Protein AF-A0AAE0NWW4-F1 (afdb_monomer_lite)

Radius of gyration: 26.53 Å; chains: 1; bounding box: 79×50×73 Å

Secondary structure (DSSP, 8-state):
---SS-TTBEEEEPPGGGS-HHHHHHHHHH-TT--GGGSSEEEEEEEE-SSEEEEEEEE-TT-SGGGTT--GGGSS-HHHHHTGGGEEEBTTSPPS-SSSPPB-EEES--S-SSS-EEEEEEEEEEEGGGEEE----TTS--SS-----EE-HHHHHHHHHHHHHH-TTHHHHHHHHHHHHS-----PPPPPP-PPPPPPPP----------PPPP-------------

Sequence (229 aa):
MSPKFVAADVAFFKAWEFCTEEERNRLQDLNPNFQQKATGHPCIVLKTDGRYALITTVSAHGSGDYNDWCPPWKRGHPSNWKRRDRYRAFKGTERPHRGRAFLRLSKGAWPKTRGSWVNVETVLLVPVDLLVFFTNAWGFDWYSNRYIPQVDQESFRDLLQHIAEANREWSAMVRRWKELGVPAEEEQPPAPPSRPLPPTPPTTLPKQVVAPSAPSSVGKLSWAMVARG

Organism: Sordaria brevicollis (NCBI:txid83679)

pLDDT: mean 78.8, std 21.54, range [28.86, 98.31]

Structure (mmCIF, N/CA/C/O backbone):
data_AF-A0AAE0NWW4-F1
#
_entry.id   AF-A0AAE0NWW4-F1
#
loop_
_atom_site.group_PDB
_atom_site.id
_atom_site.type_symbol
_atom_site.label_atom_id
_atom_site.label_alt_id
_atom_site.label_comp_id
_atom_site.label_asym_id
_atom_site.label_entity_id
_atom_site.label_seq_id
_atom_site.pdbx_PDB_ins_code
_atom_site.Cartn_x
_atom_site.Cartn_y
_atom_site.Cartn_z
_atom_site.occupancy
_atom_site.B_iso_or_equiv
_atom_site.auth_seq_id
_atom_site.auth_comp_id
_atom_site.auth_asym_id
_atom_site.auth_atom_id
_atom_site.pdbx_PDB_model_num
ATOM 1 N N . MET A 1 1 ? -21.938 -7.700 9.054 1.00 51.12 1 MET A N 1
ATOM 2 C CA . MET A 1 1 ? -21.734 -6.866 7.846 1.00 51.12 1 MET A CA 1
ATOM 3 C C . MET A 1 1 ? -20.558 -7.434 7.065 1.00 51.12 1 MET A C 1
ATOM 5 O O . MET A 1 1 ? -19.587 -7.821 7.700 1.00 51.12 1 MET A O 1
ATOM 9 N N . SER A 1 2 ? -20.635 -7.526 5.735 1.00 65.19 2 SER A N 1
ATOM 10 C CA . SER A 1 2 ? -19.481 -7.934 4.917 1.00 65.19 2 SER A CA 1
ATOM 11 C C . SER A 1 2 ? -18.395 -6.851 4.954 1.00 65.19 2 SER A C 1
ATOM 13 O O . SER A 1 2 ? -18.741 -5.667 4.949 1.00 65.19 2 SER A O 1
ATOM 15 N N . PRO A 1 3 ? -17.102 -7.214 5.001 1.00 79.38 3 PRO A N 1
ATOM 16 C CA . PRO A 1 3 ? -16.030 -6.230 5.080 1.00 79.38 3 PRO A CA 1
ATOM 17 C C . PRO A 1 3 ? -15.950 -5.402 3.788 1.00 79.38 3 PRO A C 1
ATOM 19 O O . PRO A 1 3 ? -16.119 -5.930 2.690 1.00 79.38 3 PRO A O 1
ATOM 22 N N . LYS A 1 4 ? -15.678 -4.095 3.925 1.00 88.94 4 LYS A N 1
ATOM 23 C CA . LYS A 1 4 ? -15.551 -3.145 2.798 1.00 88.94 4 LYS A CA 1
ATOM 24 C C . LYS A 1 4 ? -14.442 -3.539 1.817 1.00 88.94 4 LYS A C 1
ATOM 26 O O . LYS A 1 4 ? -14.589 -3.338 0.616 1.00 88.94 4 LYS A O 1
ATOM 31 N N . PHE A 1 5 ? -13.354 -4.084 2.352 1.00 92.38 5 PHE A N 1
ATOM 32 C CA . PHE A 1 5 ? -12.218 -4.618 1.611 1.00 92.38 5 PHE A CA 1
ATOM 33 C C . PHE A 1 5 ? -11.841 -5.978 2.185 1.00 92.38 5 PHE A C 1
ATOM 35 O O . PHE A 1 5 ? -11.983 -6.199 3.390 1.00 92.38 5 PHE A O 1
ATOM 42 N N . VAL A 1 6 ? -11.321 -6.858 1.340 1.00 94.81 6 VAL A N 1
ATOM 43 C CA . VAL A 1 6 ? -10.754 -8.157 1.715 1.00 94.81 6 VAL A CA 1
ATOM 44 C C . VAL A 1 6 ? -9.257 -8.202 1.408 1.00 94.81 6 VAL A C 1
ATOM 46 O O . VAL A 1 6 ? -8.703 -7.315 0.764 1.00 94.81 6 VAL A O 1
ATOM 49 N N . ALA A 1 7 ? -8.570 -9.233 1.897 1.00 96.88 7 ALA A N 1
ATOM 50 C CA . ALA A 1 7 ? -7.168 -9.447 1.554 1.00 96.88 7 ALA A CA 1
ATOM 51 C C . ALA A 1 7 ? -6.979 -9.549 0.027 1.00 96.88 7 ALA A C 1
ATOM 53 O O . ALA A 1 7 ? -7.833 -10.091 -0.670 1.00 96.88 7 ALA A O 1
ATOM 54 N N . ALA A 1 8 ? -5.842 -9.048 -0.458 1.00 96.50 8 ALA A N 1
ATOM 55 C CA . ALA A 1 8 ? -5.472 -8.891 -1.867 1.00 96.50 8 ALA A CA 1
ATOM 56 C C . ALA A 1 8 ? -6.205 -7.782 -2.644 1.00 96.50 8 ALA A C 1
ATOM 58 O O . ALA A 1 8 ? -5.801 -7.492 -3.774 1.00 96.50 8 ALA A O 1
ATOM 59 N N . ASP A 1 9 ? -7.203 -7.114 -2.056 1.00 94.75 9 ASP A N 1
ATOM 60 C CA . ASP A 1 9 ? -7.806 -5.927 -2.662 1.00 94.75 9 ASP A CA 1
ATOM 61 C C . ASP A 1 9 ? -6.786 -4.794 -2.800 1.00 94.75 9 ASP A C 1
ATOM 63 O O . ASP A 1 9 ? -5.956 -4.551 -1.919 1.00 94.75 9 ASP A O 1
ATOM 67 N N . VAL A 1 10 ? -6.895 -4.057 -3.901 1.00 93.19 10 VAL A N 1
ATOM 68 C CA . VAL A 1 10 ? -6.224 -2.780 -4.106 1.00 93.19 10 VAL A CA 1
ATOM 69 C C . VAL A 1 10 ? -7.196 -1.661 -3.751 1.00 93.19 10 VAL A C 1
ATOM 71 O O . VAL A 1 10 ? -8.174 -1.412 -4.459 1.00 93.19 10 VAL A O 1
ATOM 74 N N . ALA A 1 11 ? -6.895 -0.954 -2.670 1.00 92.81 11 ALA A N 1
ATOM 75 C CA . ALA A 1 11 ? -7.598 0.251 -2.255 1.00 92.81 11 ALA A CA 1
ATOM 76 C C . ALA A 1 11 ? -6.763 1.499 -2.573 1.00 92.81 11 ALA A C 1
ATOM 78 O O . ALA A 1 11 ? -5.596 1.415 -2.964 1.00 92.81 11 ALA A O 1
ATOM 79 N N . PHE A 1 12 ? -7.342 2.678 -2.376 1.00 91.44 12 PHE A N 1
ATOM 80 C CA . PHE A 1 12 ? -6.593 3.927 -2.321 1.00 91.44 12 PHE A CA 1
ATOM 81 C C . PHE A 1 12 ? -6.540 4.413 -0.875 1.00 91.44 12 PHE A C 1
ATOM 83 O O . PHE A 1 12 ? -7.568 4.486 -0.201 1.00 91.44 12 PHE A O 1
ATOM 90 N N . PHE A 1 13 ? -5.346 4.726 -0.383 1.00 93.12 13 PHE A N 1
ATOM 91 C CA . PHE A 1 13 ? -5.178 5.277 0.954 1.00 93.12 13 PHE A CA 1
ATOM 92 C C . PHE A 1 13 ? -5.443 6.783 0.906 1.00 93.12 13 PHE A C 1
ATOM 94 O O . PHE A 1 13 ? -4.740 7.507 0.195 1.00 93.12 13 PHE A O 1
ATOM 101 N N . LYS A 1 14 ? -6.471 7.241 1.635 1.00 92.25 14 LYS A N 1
ATOM 102 C CA . LYS A 1 14 ? -6.895 8.647 1.700 1.00 92.25 14 LYS A CA 1
ATOM 103 C C . LYS A 1 14 ? -5.686 9.566 1.893 1.00 92.25 14 LYS A C 1
ATOM 105 O O . LYS A 1 14 ? -4.839 9.299 2.742 1.00 92.25 14 LYS A O 1
ATOM 110 N N . ALA A 1 15 ? -5.581 10.606 1.066 1.00 90.12 15 ALA A N 1
ATOM 111 C CA . ALA A 1 15 ? -4.449 11.527 1.110 1.00 90.12 15 ALA A CA 1
ATOM 112 C C . ALA A 1 15 ? -4.489 12.396 2.377 1.00 90.12 15 ALA A C 1
ATOM 114 O O . ALA A 1 15 ? -5.568 12.757 2.851 1.00 90.12 15 ALA A O 1
ATOM 115 N N . TRP A 1 16 ? -3.315 12.704 2.931 1.00 91.69 16 TRP A N 1
ATOM 116 C CA . TRP A 1 16 ? -3.148 13.382 4.221 1.00 91.69 16 TRP A CA 1
ATOM 117 C C . TRP A 1 16 ? -3.900 14.714 4.312 1.00 91.69 16 TRP A C 1
ATOM 119 O O . TRP A 1 16 ? -4.499 15.031 5.344 1.00 91.69 16 TRP A O 1
ATOM 129 N N . GLU A 1 17 ? -3.894 15.484 3.227 1.00 90.94 17 GLU A N 1
ATOM 130 C CA . GLU A 1 17 ? -4.571 16.771 3.088 1.00 90.94 17 GLU A CA 1
ATOM 131 C C . GLU A 1 17 ? -6.094 16.664 3.235 1.00 90.94 17 GLU A C 1
ATOM 133 O O . GLU A 1 17 ? -6.724 17.619 3.679 1.00 90.94 17 GLU A O 1
ATOM 138 N N . PHE A 1 18 ? -6.671 15.493 2.953 1.00 90.25 18 PHE A N 1
ATOM 139 C CA . PHE A 1 18 ? -8.101 15.228 3.116 1.00 90.25 18 PHE A CA 1
ATOM 140 C C . PHE A 1 18 ? -8.443 14.573 4.459 1.00 90.25 18 PHE A C 1
ATOM 142 O O . PHE A 1 18 ? -9.624 14.365 4.743 1.00 90.25 18 PHE A O 1
ATOM 149 N N . CYS A 1 19 ? -7.447 14.215 5.275 1.00 91.62 19 CYS A N 1
ATOM 150 C CA . CYS A 1 19 ? -7.684 13.657 6.603 1.00 91.62 19 CYS A CA 1
ATOM 151 C C . CYS A 1 19 ? -8.036 14.751 7.622 1.00 91.62 19 CYS A C 1
ATOM 153 O O . CYS A 1 19 ? -7.386 15.800 7.648 1.00 91.62 19 CYS A O 1
ATOM 155 N N . THR A 1 20 ? -9.007 14.482 8.498 1.00 96.50 20 THR A N 1
ATOM 156 C CA . THR A 1 20 ? -9.260 15.305 9.691 1.00 96.50 20 THR A CA 1
ATOM 157 C C . THR A 1 20 ? -8.104 15.172 10.684 1.00 96.50 20 THR A C 1
ATOM 159 O O . THR A 1 20 ? -7.289 14.251 10.599 1.00 96.50 20 THR A O 1
ATOM 162 N N . GLU A 1 21 ? -8.015 16.084 11.648 1.00 96.50 21 GLU A N 1
ATOM 163 C CA . GLU A 1 21 ? -7.006 16.003 12.709 1.00 96.50 21 GLU A CA 1
ATOM 164 C C . GLU A 1 21 ? -7.126 14.704 13.523 1.00 96.50 21 GLU A C 1
ATOM 166 O O . GLU A 1 21 ? -6.135 14.016 13.749 1.00 96.50 21 GLU A O 1
ATOM 171 N N . GLU A 1 22 ? -8.348 14.287 13.852 1.00 96.75 22 GLU A N 1
ATOM 172 C CA . GLU A 1 22 ? -8.616 13.033 14.567 1.00 96.75 22 GLU A CA 1
ATOM 173 C C . GLU A 1 22 ? -8.180 11.801 13.762 1.00 96.75 22 GLU A C 1
ATOM 175 O O . GLU A 1 22 ? -7.623 10.851 14.311 1.00 96.75 22 GLU A O 1
ATOM 180 N N . GLU A 1 23 ? -8.412 11.790 12.446 1.00 95.44 23 GLU A N 1
ATOM 181 C CA . GLU A 1 23 ? -7.931 10.727 11.554 1.00 95.44 23 GLU A CA 1
ATOM 182 C C . GLU A 1 23 ? -6.396 10.670 11.521 1.00 95.44 23 GLU A C 1
ATOM 184 O O . GLU A 1 23 ? -5.813 9.583 11.552 1.00 95.44 23 GLU A O 1
ATOM 189 N N . ARG A 1 24 ? -5.736 11.833 11.488 1.00 94.75 24 ARG A N 1
ATOM 190 C CA . ARG A 1 24 ? -4.270 11.944 11.501 1.00 94.75 24 ARG A CA 1
ATOM 191 C C . ARG A 1 24 ? -3.678 11.442 12.815 1.00 94.75 24 ARG A C 1
ATOM 193 O O . ARG A 1 24 ? -2.734 10.653 12.770 1.00 94.75 24 ARG A O 1
ATOM 200 N N . ASN A 1 25 ? -4.258 11.830 13.948 1.00 94.75 25 ASN A N 1
ATOM 201 C CA . ASN A 1 25 ? -3.821 11.389 15.274 1.00 94.75 25 ASN A CA 1
ATOM 202 C C . ASN A 1 25 ? -3.965 9.868 15.406 1.00 94.75 25 ASN A C 1
ATOM 204 O O . ASN A 1 25 ? -2.987 9.184 15.701 1.00 94.75 25 ASN A O 1
ATOM 208 N N . ARG A 1 26 ? -5.121 9.308 15.012 1.00 94.75 26 ARG A N 1
ATOM 209 C CA . ARG A 1 26 ? -5.328 7.847 14.970 1.00 94.75 26 ARG A CA 1
ATOM 210 C C . ARG A 1 26 ? -4.267 7.127 14.128 1.00 94.75 26 ARG A C 1
ATOM 212 O O . ARG A 1 26 ? -3.784 6.069 14.525 1.00 94.75 26 ARG A O 1
ATOM 219 N N . LEU A 1 27 ? -3.896 7.666 12.962 1.00 94.38 27 LEU A N 1
ATOM 220 C CA . LEU A 1 27 ? -2.850 7.074 12.115 1.00 94.38 27 LEU A CA 1
ATOM 221 C C . LEU A 1 27 ? -1.467 7.098 12.771 1.00 94.38 27 LEU A C 1
ATOM 223 O O . LEU A 1 27 ? -0.735 6.110 12.663 1.00 94.38 27 LEU A O 1
ATOM 227 N N . GLN A 1 28 ? -1.111 8.207 13.420 1.00 94.00 28 GLN A N 1
ATOM 228 C CA . GLN A 1 28 ? 0.164 8.367 14.121 1.00 94.00 28 GLN A CA 1
ATOM 229 C C . GLN A 1 28 ? 0.248 7.451 15.348 1.00 94.00 28 GLN A C 1
ATOM 231 O O . GLN A 1 28 ? 1.259 6.773 15.524 1.00 94.00 28 GLN A O 1
ATOM 236 N N . ASP A 1 29 ? -0.833 7.319 16.117 1.00 94.12 29 ASP A N 1
ATOM 237 C CA . ASP A 1 29 ? -0.904 6.407 17.265 1.00 94.12 29 ASP A CA 1
ATOM 238 C C . ASP A 1 29 ? -0.706 4.945 16.839 1.00 94.12 29 ASP A C 1
ATOM 240 O O . ASP A 1 29 ? 0.009 4.159 17.476 1.00 94.12 29 ASP A O 1
ATOM 244 N N . LEU A 1 30 ? -1.318 4.558 15.716 1.00 94.94 30 LEU A N 1
ATOM 245 C CA . LEU A 1 30 ? -1.168 3.223 15.137 1.00 94.94 30 LEU A CA 1
ATOM 246 C C . LEU A 1 30 ? 0.223 2.991 14.537 1.00 94.94 30 LEU A C 1
ATOM 248 O O . LEU A 1 30 ? 0.688 1.851 14.505 1.00 94.94 30 LEU A O 1
ATOM 252 N N . ASN A 1 31 ? 0.902 4.048 14.091 1.00 94.00 31 ASN A N 1
ATOM 253 C CA . ASN A 1 31 ? 2.186 3.973 13.401 1.00 94.00 31 ASN A CA 1
ATOM 254 C C . ASN A 1 31 ? 3.127 5.086 13.915 1.00 94.00 31 ASN A C 1
ATOM 256 O O . ASN A 1 31 ? 3.250 6.118 13.261 1.00 94.00 31 ASN A O 1
ATOM 260 N N . PRO A 1 32 ? 3.856 4.892 15.031 1.00 86.31 32 PRO A N 1
ATOM 261 C CA . PRO A 1 32 ? 4.647 5.960 15.665 1.00 86.31 32 PRO A CA 1
ATOM 262 C C . PRO A 1 32 ? 5.691 6.646 14.764 1.00 86.31 32 PRO A C 1
ATOM 264 O O . PRO A 1 32 ? 6.067 7.786 15.003 1.00 86.31 32 PRO A O 1
ATOM 267 N N . ASN A 1 33 ? 6.141 5.974 13.697 1.00 85.12 33 ASN A N 1
ATOM 268 C CA . ASN A 1 33 ? 7.081 6.512 12.704 1.00 85.12 33 ASN A CA 1
ATOM 269 C C . ASN A 1 33 ? 6.404 6.868 11.366 1.00 85.12 33 ASN A C 1
ATOM 271 O O . ASN A 1 33 ? 7.039 6.815 10.305 1.00 85.12 33 ASN A O 1
ATOM 275 N N . PHE A 1 34 ? 5.104 7.175 11.393 1.00 87.88 34 PHE A N 1
ATOM 276 C CA . PHE A 1 34 ? 4.309 7.443 10.200 1.00 87.88 34 PHE A CA 1
ATOM 277 C C . PHE A 1 34 ? 4.886 8.597 9.379 1.00 87.88 34 PHE A C 1
ATOM 279 O O . PHE A 1 34 ? 5.076 9.711 9.860 1.00 87.88 34 PHE A O 1
ATOM 286 N N . GLN A 1 35 ? 5.112 8.338 8.095 1.00 86.81 35 GLN A N 1
ATOM 287 C CA . GLN A 1 35 ? 5.507 9.362 7.138 1.00 86.81 35 GLN A CA 1
ATOM 288 C C . GLN A 1 35 ? 4.260 9.826 6.389 1.00 86.81 35 GLN A C 1
ATOM 290 O O . GLN A 1 35 ? 3.644 9.027 5.689 1.00 86.81 35 GLN A O 1
ATOM 295 N N . GLN A 1 36 ? 3.917 11.116 6.468 1.00 88.12 36 GLN A N 1
ATOM 296 C CA . GLN A 1 36 ? 2.724 11.686 5.808 1.00 88.12 36 GLN A CA 1
ATOM 297 C C . GLN A 1 36 ? 2.661 11.348 4.308 1.00 88.12 36 GLN A C 1
ATOM 299 O O . GLN A 1 36 ? 1.597 11.046 3.770 1.00 88.12 36 GLN A O 1
ATOM 304 N N . LYS A 1 37 ? 3.830 11.300 3.655 1.00 86.31 37 LYS A N 1
ATOM 305 C CA . LYS A 1 37 ? 4.009 10.923 2.243 1.00 86.31 37 LYS A CA 1
ATOM 306 C C . LYS A 1 37 ? 3.633 9.470 1.918 1.00 86.31 37 LYS A C 1
ATOM 308 O O . LYS A 1 37 ? 3.736 9.081 0.766 1.00 86.31 37 LYS A O 1
ATOM 313 N N . ALA A 1 38 ? 3.261 8.650 2.900 1.00 86.50 38 ALA A N 1
ATOM 314 C CA . ALA A 1 38 ? 2.736 7.309 2.661 1.00 86.50 38 ALA A CA 1
ATOM 315 C C . ALA A 1 38 ? 1.237 7.311 2.302 1.00 86.50 38 ALA A C 1
ATOM 317 O O . ALA A 1 38 ? 0.739 6.312 1.785 1.00 86.50 38 ALA A O 1
ATOM 318 N N . THR A 1 39 ? 0.527 8.413 2.561 1.00 91.75 39 THR A N 1
ATOM 319 C CA . THR A 1 39 ? -0.869 8.623 2.143 1.00 91.75 39 THR A CA 1
ATOM 320 C C . THR A 1 39 ? -0.984 8.987 0.659 1.00 91.75 39 THR A C 1
ATOM 322 O O . THR A 1 39 ? 0.016 9.270 0.003 1.00 91.75 39 THR A O 1
ATOM 325 N N . GLY A 1 40 ? -2.205 8.995 0.114 1.00 89.38 40 GLY A N 1
ATOM 326 C CA . GLY A 1 40 ? -2.454 9.451 -1.261 1.00 89.38 40 GLY A CA 1
ATOM 327 C C . GLY A 1 40 ? -1.930 8.477 -2.316 1.00 89.38 40 GLY A C 1
ATOM 328 O O . GLY A 1 40 ? -1.577 8.862 -3.435 1.00 89.38 40 GLY A O 1
ATOM 329 N N . HIS A 1 41 ? -1.843 7.200 -1.953 1.00 90.06 41 HIS A N 1
ATOM 330 C CA . HIS A 1 41 ? -1.279 6.153 -2.788 1.00 90.06 41 HIS A CA 1
ATOM 331 C C . HIS A 1 41 ? -2.230 4.959 -2.893 1.00 90.06 41 HIS A C 1
ATOM 333 O O . HIS A 1 41 ? -2.927 4.634 -1.927 1.00 90.06 41 HIS A O 1
ATOM 339 N N . PRO A 1 42 ? -2.239 4.255 -4.040 1.00 92.25 42 PRO A N 1
ATOM 340 C CA . PRO A 1 42 ? -2.792 2.913 -4.091 1.00 92.25 42 PRO A CA 1
ATOM 341 C C . PRO A 1 42 ? -2.117 2.028 -3.035 1.00 92.25 42 PRO A C 1
ATOM 343 O O . PRO A 1 42 ? -0.926 2.177 -2.755 1.00 92.25 42 PRO A O 1
ATOM 346 N N . CYS A 1 43 ? -2.848 1.082 -2.466 1.00 94.94 43 CYS A N 1
ATOM 347 C CA . CYS A 1 43 ? -2.318 0.153 -1.478 1.00 94.94 43 CYS A CA 1
ATOM 348 C C . CYS A 1 43 ? -2.961 -1.224 -1.624 1.00 94.94 43 CYS A C 1
ATOM 350 O O . CYS A 1 43 ? -4.104 -1.338 -2.058 1.00 94.94 43 CYS A O 1
ATOM 352 N N . ILE A 1 44 ? -2.210 -2.266 -1.278 1.00 96.88 44 ILE A N 1
ATOM 353 C CA . ILE A 1 44 ? -2.691 -3.648 -1.257 1.00 96.88 44 ILE A CA 1
ATOM 354 C C . ILE A 1 44 ? -3.076 -3.984 0.182 1.00 96.88 44 ILE A C 1
ATOM 356 O O . ILE A 1 44 ? -2.255 -3.826 1.091 1.00 96.88 44 ILE A O 1
ATOM 360 N N . VAL A 1 45 ? -4.295 -4.479 0.383 1.00 97.94 45 VAL A N 1
ATOM 361 C CA . VAL A 1 45 ? -4.779 -4.975 1.675 1.00 97.94 45 VAL A CA 1
ATOM 362 C C . VAL A 1 45 ? -4.154 -6.339 1.954 1.00 97.94 45 VAL A C 1
ATOM 364 O O . VAL A 1 45 ? -4.401 -7.319 1.254 1.00 97.94 45 VAL A O 1
ATOM 367 N N . LEU A 1 46 ? -3.322 -6.414 2.989 1.00 98.31 46 LEU A N 1
ATOM 368 C CA . LEU A 1 46 ? -2.610 -7.628 3.398 1.00 98.31 46 LEU A CA 1
ATOM 369 C C . LEU A 1 46 ? -3.450 -8.471 4.362 1.00 98.31 46 LEU A C 1
ATOM 371 O O . LEU A 1 46 ? -3.510 -9.696 4.248 1.00 98.31 46 LEU A O 1
ATOM 375 N N . LYS A 1 47 ? -4.080 -7.806 5.334 1.00 97.38 47 LYS A N 1
ATOM 376 C CA . LYS A 1 47 ? -4.998 -8.378 6.330 1.00 97.38 47 LYS A CA 1
ATOM 377 C C . LYS A 1 47 ? -6.033 -7.325 6.702 1.00 97.38 47 LYS A C 1
ATOM 379 O O . LYS A 1 47 ? -5.729 -6.139 6.637 1.00 97.38 47 LYS A O 1
ATOM 384 N N . THR A 1 48 ? -7.227 -7.751 7.090 1.00 96.12 48 THR A N 1
ATOM 385 C CA . THR A 1 48 ? -8.307 -6.860 7.525 1.00 96.12 48 THR A CA 1
ATOM 386 C C . THR A 1 48 ? -9.304 -7.626 8.384 1.00 96.12 48 THR A C 1
ATOM 388 O O . THR A 1 48 ? -9.554 -8.804 8.125 1.00 96.12 48 THR A O 1
ATOM 391 N N . ASP A 1 49 ? -9.841 -6.969 9.407 1.00 93.75 49 ASP A N 1
ATOM 392 C CA . ASP A 1 49 ? -10.962 -7.445 10.238 1.00 93.75 49 ASP A CA 1
ATOM 393 C C . ASP A 1 49 ? -12.255 -6.648 9.963 1.00 93.75 49 ASP A C 1
ATOM 395 O O . ASP A 1 49 ? -13.287 -6.874 10.589 1.00 93.75 49 ASP A O 1
ATOM 399 N N . GLY A 1 50 ? -12.208 -5.716 9.003 1.00 91.81 50 GLY A N 1
ATOM 400 C CA . GLY A 1 50 ? -13.298 -4.801 8.669 1.00 91.81 50 GLY A CA 1
ATOM 401 C C . GLY A 1 50 ? -13.233 -3.445 9.382 1.00 91.81 50 GLY A C 1
ATOM 402 O O . GLY A 1 50 ? -13.776 -2.481 8.845 1.00 91.81 50 GLY A O 1
ATOM 403 N N . ARG A 1 51 ? -12.528 -3.334 10.515 1.00 94.00 51 ARG A N 1
ATOM 404 C CA . ARG A 1 51 ? -12.275 -2.080 11.247 1.00 94.00 51 ARG A CA 1
ATOM 405 C C . ARG A 1 51 ? -10.862 -1.560 11.003 1.00 94.00 51 ARG A C 1
ATOM 407 O O . ARG A 1 51 ? -10.690 -0.374 10.717 1.00 94.00 51 ARG A O 1
ATOM 414 N N . TYR A 1 52 ? -9.871 -2.442 11.064 1.00 96.50 52 TYR A N 1
ATOM 415 C CA . TYR A 1 52 ? -8.467 -2.162 10.795 1.00 96.50 52 TYR A CA 1
ATOM 416 C C . TYR A 1 52 ? -7.932 -3.069 9.691 1.00 96.50 52 TYR A C 1
ATOM 418 O O . TYR A 1 52 ? -8.378 -4.203 9.502 1.00 96.50 52 TYR A O 1
ATOM 426 N N . ALA A 1 53 ? -6.937 -2.564 8.970 1.00 97.56 53 ALA A N 1
ATOM 427 C CA . ALA A 1 53 ? -6.239 -3.285 7.926 1.00 97.56 53 ALA A CA 1
ATOM 428 C C . ALA A 1 53 ? -4.727 -3.094 8.039 1.00 97.56 53 ALA A C 1
ATOM 430 O O . ALA A 1 53 ? -4.237 -2.000 8.316 1.00 97.56 53 ALA A O 1
ATOM 431 N N . LEU A 1 54 ? -3.984 -4.161 7.756 1.00 98.19 54 LEU A N 1
ATOM 432 C CA . LEU A 1 54 ? -2.578 -4.058 7.392 1.00 98.19 54 LEU A CA 1
ATOM 433 C C . LEU A 1 54 ? -2.498 -3.856 5.885 1.00 98.19 54 LEU A C 1
ATOM 435 O O . LEU A 1 54 ? -3.045 -4.659 5.126 1.00 98.19 54 LEU A O 1
ATOM 439 N N . ILE A 1 55 ? -1.804 -2.810 5.456 1.00 97.94 55 ILE A N 1
ATOM 440 C CA . ILE A 1 55 ? -1.638 -2.464 4.045 1.00 97.94 55 ILE A CA 1
ATOM 441 C C . ILE A 1 55 ? -0.164 -2.307 3.690 1.00 97.94 55 ILE A C 1
ATOM 443 O O . ILE A 1 55 ? 0.667 -2.009 4.545 1.00 97.94 55 ILE A O 1
ATOM 447 N N . THR A 1 56 ? 0.157 -2.439 2.408 1.00 97.38 56 THR A N 1
ATOM 448 C CA . THR A 1 56 ? 1.418 -1.943 1.841 1.00 97.38 56 THR A CA 1
ATOM 449 C C . THR A 1 56 ? 1.116 -1.013 0.675 1.00 97.38 56 THR A C 1
ATOM 451 O O . THR A 1 56 ? 0.186 -1.259 -0.098 1.00 97.38 56 THR A O 1
ATOM 454 N N . THR A 1 57 ? 1.852 0.089 0.568 1.00 94.94 57 THR A N 1
ATOM 455 C CA . THR A 1 57 ? 1.610 1.102 -0.461 1.00 94.94 57 THR A CA 1
ATOM 456 C C . THR A 1 57 ? 2.270 0.712 -1.778 1.00 94.94 57 THR A C 1
ATOM 458 O O . THR A 1 57 ? 3.343 0.107 -1.819 1.00 94.94 57 THR A O 1
ATOM 461 N N . VAL A 1 58 ? 1.619 1.082 -2.876 1.00 93.38 58 VAL A N 1
ATOM 462 C CA . VAL A 1 58 ? 2.192 1.036 -4.216 1.00 93.38 58 VAL A CA 1
ATOM 463 C C . VAL A 1 58 ? 2.557 2.458 -4.606 1.00 93.38 58 VAL A C 1
ATOM 465 O O . VAL A 1 58 ? 1.694 3.330 -4.686 1.00 93.38 58 VAL A O 1
ATOM 468 N N . SER A 1 59 ? 3.838 2.705 -4.850 1.00 90.62 59 SER A N 1
ATOM 469 C CA . SER A 1 59 ? 4.344 4.039 -5.152 1.00 90.62 59 SER A CA 1
ATOM 470 C C . SER A 1 59 ? 5.124 4.054 -6.454 1.00 90.62 59 SER A C 1
ATOM 472 O O . SER A 1 59 ? 5.807 3.095 -6.821 1.00 90.62 59 SER A O 1
ATOM 474 N N . ALA A 1 60 ? 5.060 5.200 -7.126 1.00 88.25 60 ALA A N 1
ATOM 475 C CA . ALA A 1 60 ? 5.957 5.498 -8.226 1.00 88.25 60 ALA A CA 1
ATOM 476 C C . ALA A 1 60 ? 7.330 5.966 -7.751 1.00 88.25 60 ALA A C 1
ATOM 478 O O . ALA A 1 60 ? 8.238 6.062 -8.560 1.00 88.25 60 ALA A O 1
ATOM 479 N N . HIS A 1 61 ? 7.520 6.281 -6.466 1.00 85.94 61 HIS A N 1
ATOM 480 C CA . HIS A 1 61 ? 8.799 6.776 -5.947 1.00 85.94 61 HIS A CA 1
ATOM 481 C C . HIS A 1 61 ? 9.371 7.956 -6.755 1.00 85.94 61 HIS A C 1
ATOM 483 O O . HIS A 1 61 ? 10.584 8.062 -6.906 1.00 85.94 61 HIS A O 1
ATOM 489 N N . GLY A 1 62 ? 8.507 8.829 -7.290 1.00 84.00 62 GLY A N 1
ATOM 490 C CA . GLY A 1 62 ? 8.878 9.942 -8.176 1.00 84.00 62 GLY A CA 1
ATOM 491 C C . GLY A 1 62 ? 9.268 9.526 -9.600 1.00 84.00 62 GLY A C 1
ATOM 492 O O . GLY A 1 62 ? 9.843 10.311 -10.338 1.00 84.00 62 GLY A O 1
ATOM 493 N N . SER A 1 63 ? 9.023 8.291 -9.999 1.00 86.69 63 SER A N 1
ATOM 494 C CA . SER A 1 63 ? 9.251 7.810 -11.356 1.00 86.69 63 SER A CA 1
ATOM 495 C C . SER A 1 63 ? 8.190 8.338 -12.324 1.00 86.69 63 SER A C 1
ATOM 497 O O . SER A 1 63 ? 7.013 8.428 -11.962 1.00 86.69 63 SER A O 1
ATOM 499 N N . GLY A 1 64 ? 8.604 8.683 -13.542 1.00 87.94 64 GLY A N 1
ATOM 500 C CA . GLY A 1 64 ? 7.726 9.196 -14.590 1.00 87.94 64 GLY A CA 1
ATOM 501 C C . GLY A 1 64 ? 8.427 9.276 -15.942 1.00 87.94 64 GLY A C 1
ATOM 502 O O . GLY A 1 64 ? 9.614 8.984 -16.062 1.00 87.94 64 GLY A O 1
ATOM 503 N N . ASP A 1 65 ? 7.689 9.692 -16.960 1.00 88.62 65 ASP A N 1
ATOM 504 C CA . ASP A 1 65 ? 8.194 9.953 -18.312 1.00 88.62 65 ASP A CA 1
ATOM 505 C C . ASP A 1 65 ? 9.431 10.865 -18.332 1.00 88.62 65 ASP A C 1
ATOM 507 O O . ASP A 1 65 ? 10.426 10.536 -18.976 1.00 88.62 65 ASP A O 1
ATOM 511 N N . TYR A 1 66 ? 9.423 11.934 -17.537 1.00 90.38 66 TYR A N 1
ATOM 512 C CA . TYR A 1 66 ? 10.517 12.901 -17.406 1.00 90.38 66 TYR A CA 1
ATOM 513 C C . TYR A 1 66 ? 11.844 12.316 -16.892 1.00 90.38 66 TYR A C 1
ATOM 515 O O . TYR A 1 66 ? 12.866 12.998 -16.921 1.00 90.38 66 TYR A O 1
ATOM 523 N N . ASN A 1 67 ? 11.852 11.081 -16.379 1.00 90.19 67 ASN A N 1
ATOM 524 C CA . ASN A 1 67 ? 13.067 10.383 -15.951 1.00 90.19 67 ASN A CA 1
ATOM 525 C C . ASN A 1 67 ? 13.148 8.940 -16.463 1.00 90.19 67 ASN A C 1
ATOM 527 O O . ASN A 1 67 ? 13.760 8.098 -15.805 1.00 90.19 67 ASN A O 1
ATOM 531 N N . ASP A 1 68 ? 12.502 8.659 -17.599 1.00 90.25 68 ASP A N 1
ATOM 532 C CA . ASP A 1 68 ? 12.388 7.326 -18.207 1.00 90.25 68 ASP A CA 1
ATOM 533 C C . ASP A 1 68 ? 11.993 6.232 -17.206 1.00 90.25 68 ASP A C 1
ATOM 535 O O . ASP A 1 68 ? 12.532 5.126 -17.156 1.00 90.25 68 ASP A O 1
ATOM 539 N N . TRP A 1 69 ? 11.021 6.556 -16.359 1.00 90.56 69 TRP A N 1
ATOM 540 C CA . TRP A 1 69 ? 10.465 5.627 -15.390 1.00 90.56 69 TRP A CA 1
ATOM 541 C C . TRP A 1 69 ? 11.539 5.016 -14.473 1.00 90.56 69 TRP A C 1
ATOM 543 O O . TRP A 1 69 ? 11.471 3.841 -14.098 1.00 90.56 69 TRP A O 1
ATOM 553 N N . CYS A 1 70 ? 12.509 5.839 -14.059 1.00 91.69 70 CYS A N 1
ATOM 554 C CA . CYS A 1 70 ? 13.645 5.413 -13.249 1.00 91.69 70 CYS A CA 1
ATOM 555 C C . CYS A 1 70 ? 13.188 4.760 -11.924 1.00 91.69 70 CYS A C 1
ATOM 557 O O . CYS A 1 70 ? 12.439 5.389 -11.162 1.00 91.69 70 CYS A O 1
ATOM 559 N N . PRO A 1 71 ? 13.619 3.518 -11.625 1.00 92.25 71 PRO A N 1
ATOM 560 C CA . PRO A 1 71 ? 13.252 2.798 -10.412 1.00 92.25 71 PRO A CA 1
ATOM 561 C C . PRO A 1 71 ? 13.942 3.343 -9.157 1.00 92.25 71 PRO A C 1
ATOM 563 O O . PRO A 1 71 ? 15.033 3.918 -9.236 1.00 92.25 71 PRO A O 1
ATOM 566 N N . PRO A 1 72 ? 13.378 3.089 -7.962 1.00 89.94 72 PRO A N 1
ATOM 567 C CA . PRO A 1 72 ? 13.883 3.651 -6.711 1.00 89.94 72 PRO A CA 1
ATOM 568 C C . PRO A 1 72 ? 15.358 3.321 -6.433 1.00 89.94 72 PRO A C 1
ATOM 570 O O . PRO A 1 72 ? 16.095 4.189 -5.973 1.00 89.94 72 PRO A O 1
ATOM 573 N N . TRP A 1 73 ? 15.834 2.115 -6.762 1.00 90.75 73 TRP A N 1
ATOM 574 C CA . TRP A 1 73 ? 17.226 1.695 -6.520 1.00 90.75 73 TRP A CA 1
ATOM 575 C C . TRP A 1 73 ? 18.265 2.299 -7.471 1.00 90.75 73 TRP A C 1
ATOM 577 O O . TRP A 1 73 ? 19.455 2.185 -7.192 1.00 90.75 73 TRP A O 1
ATOM 587 N N . LYS A 1 74 ? 17.849 2.940 -8.570 1.00 90.00 74 LYS A N 1
ATOM 588 C CA . LYS A 1 74 ? 18.752 3.675 -9.476 1.00 90.00 74 LYS A CA 1
ATOM 589 C C . LYS A 1 74 ? 18.838 5.167 -9.139 1.00 90.00 74 LYS A C 1
ATOM 591 O O . LYS A 1 74 ? 19.696 5.874 -9.659 1.00 90.00 74 LYS A O 1
ATOM 596 N N . ARG A 1 75 ? 17.976 5.661 -8.247 1.00 81.19 75 ARG A N 1
ATOM 597 C CA . ARG A 1 75 ? 17.917 7.071 -7.848 1.00 81.19 75 ARG A CA 1
ATOM 598 C C . ARG A 1 75 ? 18.986 7.390 -6.813 1.00 81.19 75 ARG A C 1
ATOM 600 O O . ARG A 1 75 ? 18.637 7.398 -5.640 1.00 81.19 75 ARG A O 1
ATOM 607 N N . GLY A 1 76 ? 20.233 7.610 -7.252 1.00 70.06 76 GLY A N 1
ATOM 608 C CA . GLY A 1 76 ? 21.356 8.362 -6.636 1.00 70.06 76 GLY A CA 1
ATOM 609 C C . GLY A 1 76 ? 21.764 8.141 -5.165 1.00 70.06 76 GLY A C 1
ATOM 610 O O . GLY A 1 76 ? 22.898 8.417 -4.798 1.00 70.06 76 GLY A O 1
ATOM 611 N N . HIS A 1 77 ? 20.878 7.650 -4.308 1.00 76.94 77 HIS A N 1
ATOM 612 C CA . HIS A 1 77 ? 21.056 7.478 -2.886 1.00 76.94 77 HIS A CA 1
ATOM 613 C C . HIS A 1 77 ? 21.523 6.041 -2.603 1.00 76.94 77 HIS A C 1
ATOM 615 O O . HIS A 1 77 ? 20.776 5.090 -2.874 1.00 76.94 77 HIS A O 1
ATOM 621 N N . PRO A 1 78 ? 22.717 5.842 -2.013 1.00 77.94 78 PRO A N 1
ATOM 622 C CA . PRO A 1 78 ? 23.304 4.512 -1.824 1.00 77.94 78 PRO A CA 1
ATOM 623 C C . PRO A 1 78 ? 22.420 3.521 -1.051 1.00 77.94 78 PRO A C 1
ATOM 625 O O . PRO A 1 78 ? 22.478 2.314 -1.289 1.00 77.94 78 PRO A O 1
ATOM 628 N N . SER A 1 79 ? 21.574 4.005 -0.133 1.00 80.81 79 SER A N 1
ATOM 629 C CA . SER A 1 79 ? 20.661 3.134 0.624 1.00 80.81 79 SER A CA 1
ATOM 630 C C . SER A 1 79 ? 19.581 2.483 -0.248 1.00 80.81 79 SER A C 1
ATOM 632 O O . SER A 1 79 ? 19.160 1.367 0.054 1.00 80.81 79 SER A O 1
ATOM 634 N N . ASN A 1 80 ? 19.161 3.126 -1.343 1.00 80.69 80 ASN A N 1
ATOM 635 C CA . ASN A 1 80 ? 18.132 2.579 -2.225 1.00 80.69 80 ASN A CA 1
ATOM 636 C C . ASN A 1 80 ? 18.669 1.396 -3.029 1.00 80.69 80 ASN A C 1
ATOM 638 O O . ASN A 1 80 ? 17.960 0.409 -3.210 1.00 80.69 80 ASN A O 1
ATOM 642 N N . TRP A 1 81 ? 19.935 1.465 -3.453 1.00 82.62 81 TRP A N 1
ATOM 643 C CA . TRP A 1 81 ? 20.613 0.348 -4.107 1.00 82.62 81 TRP A CA 1
ATOM 644 C C . TRP A 1 81 ? 20.722 -0.865 -3.180 1.00 82.62 81 TRP A C 1
ATOM 646 O O . TRP A 1 81 ? 20.333 -1.970 -3.553 1.00 82.62 81 TRP A O 1
ATOM 656 N N . LYS A 1 82 ? 21.160 -0.655 -1.930 1.00 84.88 8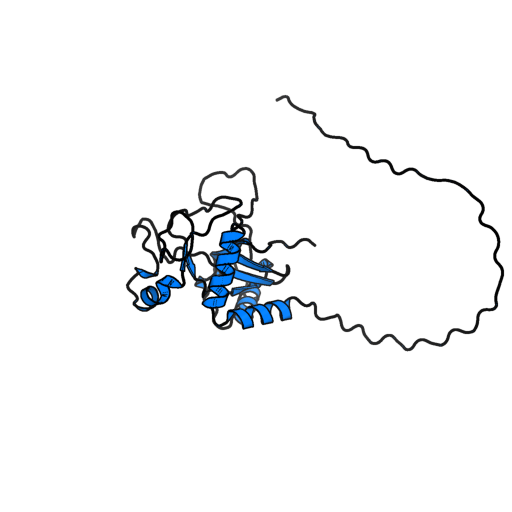2 LYS A N 1
ATOM 657 C CA . LYS A 1 82 ? 21.263 -1.728 -0.922 1.00 84.88 82 LYS A CA 1
ATOM 658 C C . LYS A 1 82 ? 19.916 -2.383 -0.598 1.00 84.88 82 LYS A C 1
ATOM 660 O O . LYS A 1 82 ? 19.882 -3.535 -0.185 1.00 84.88 82 LYS A O 1
ATOM 665 N N . ARG A 1 83 ? 18.810 -1.658 -0.787 1.00 87.06 83 ARG A N 1
ATOM 666 C CA . ARG A 1 83 ? 17.438 -2.135 -0.553 1.00 87.06 83 ARG A CA 1
ATOM 667 C C . ARG A 1 83 ? 16.718 -2.526 -1.842 1.00 87.06 83 ARG A C 1
ATOM 669 O O . ARG A 1 83 ? 15.505 -2.703 -1.818 1.00 87.06 83 ARG A O 1
ATOM 676 N N . ARG A 1 84 ? 17.428 -2.686 -2.964 1.00 91.00 84 ARG A N 1
ATOM 677 C CA . ARG A 1 84 ? 16.836 -3.073 -4.253 1.00 91.00 84 ARG A CA 1
ATOM 678 C C . ARG A 1 84 ? 15.944 -4.306 -4.124 1.00 91.00 84 ARG A C 1
ATOM 680 O O . ARG A 1 84 ? 14.803 -4.289 -4.576 1.00 91.00 84 ARG A O 1
ATOM 687 N N . ASP A 1 85 ? 16.429 -5.336 -3.443 1.00 91.56 85 ASP A N 1
ATOM 688 C CA . ASP A 1 85 ? 15.716 -6.609 -3.318 1.00 91.56 85 ASP A CA 1
ATOM 689 C C . ASP A 1 85 ? 14.528 -6.532 -2.338 1.00 91.56 85 ASP A C 1
ATOM 691 O O . ASP A 1 85 ? 13.805 -7.503 -2.173 1.00 91.56 85 ASP A O 1
ATOM 695 N N . ARG A 1 86 ? 14.272 -5.366 -1.724 1.00 93.12 86 ARG A N 1
ATOM 696 C CA . ARG A 1 86 ? 13.075 -5.081 -0.911 1.00 93.12 86 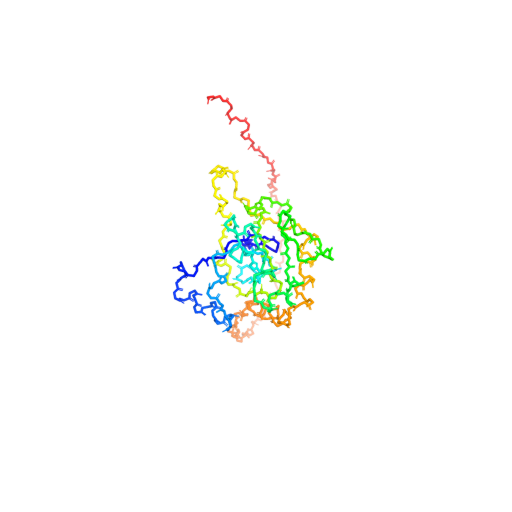ARG A CA 1
ATOM 697 C C . ARG A 1 86 ? 11.897 -4.570 -1.736 1.00 93.12 86 ARG A C 1
ATOM 699 O O . ARG A 1 86 ? 10.817 -4.343 -1.198 1.00 93.12 86 ARG A O 1
ATOM 706 N N . TYR A 1 87 ? 12.075 -4.396 -3.040 1.00 94.44 87 TYR A N 1
ATOM 707 C CA . TYR A 1 87 ? 11.003 -3.949 -3.913 1.00 94.44 87 TYR A CA 1
ATOM 708 C C . TYR A 1 87 ? 10.327 -5.117 -4.633 1.00 94.44 87 TYR A C 1
ATOM 710 O O . TYR A 1 87 ? 10.938 -6.120 -5.001 1.00 94.44 87 TYR A O 1
ATOM 718 N N . ARG A 1 88 ? 9.031 -4.963 -4.879 1.00 95.06 88 ARG A N 1
ATOM 719 C CA . ARG A 1 88 ? 8.228 -5.781 -5.790 1.00 95.06 88 ARG A CA 1
ATOM 720 C C . ARG A 1 88 ? 7.664 -4.875 -6.869 1.00 95.06 88 ARG A C 1
ATOM 722 O O . ARG A 1 88 ? 7.414 -3.703 -6.618 1.00 95.06 88 ARG A O 1
ATOM 729 N N . ALA A 1 89 ? 7.501 -5.406 -8.072 1.00 94.31 89 ALA A N 1
ATOM 730 C CA . ALA A 1 89 ? 7.053 -4.642 -9.231 1.00 94.31 89 ALA A CA 1
ATOM 731 C C . ALA A 1 89 ? 5.832 -5.310 -9.862 1.00 94.31 89 ALA A C 1
ATOM 733 O O . ALA A 1 89 ? 5.766 -6.542 -9.929 1.00 94.31 89 ALA A O 1
ATOM 734 N N . PHE A 1 90 ? 4.901 -4.501 -10.359 1.00 91.69 90 PHE A N 1
ATOM 735 C CA . PHE A 1 90 ? 3.836 -4.974 -11.241 1.00 91.69 90 PHE A CA 1
ATOM 736 C C . PHE A 1 90 ? 4.371 -5.235 -12.653 1.00 91.69 90 PHE A C 1
ATOM 738 O O . PHE A 1 90 ? 5.402 -4.690 -13.059 1.00 91.69 90 PHE A O 1
ATOM 745 N N . LYS A 1 91 ? 3.675 -6.082 -13.419 1.00 87.75 91 LYS A N 1
ATOM 746 C CA . LYS A 1 91 ? 4.016 -6.341 -14.827 1.00 87.75 91 LYS A CA 1
ATOM 747 C C . LYS A 1 91 ? 4.082 -5.023 -15.619 1.00 87.75 91 LYS A C 1
ATOM 749 O O . LYS A 1 91 ? 3.161 -4.220 -15.545 1.00 87.75 91 LYS A O 1
ATOM 754 N N . GLY A 1 92 ? 5.160 -4.834 -16.385 1.00 86.56 92 GLY A N 1
ATOM 755 C CA . GLY A 1 92 ? 5.430 -3.614 -17.165 1.00 86.56 92 GLY A CA 1
ATOM 756 C C . GLY A 1 92 ? 6.348 -2.603 -16.465 1.00 86.56 92 GLY A C 1
ATOM 757 O O . GLY A 1 92 ? 6.916 -1.733 -17.118 1.00 86.56 92 GLY A O 1
ATOM 758 N N . THR A 1 93 ? 6.567 -2.752 -15.157 1.00 91.19 93 THR A N 1
ATOM 759 C CA . THR A 1 93 ? 7.521 -1.941 -14.389 1.00 91.19 93 THR A CA 1
ATOM 760 C C . THR A 1 93 ? 8.904 -2.606 -14.355 1.00 91.19 93 THR A C 1
ATOM 762 O O . THR A 1 93 ? 9.006 -3.828 -14.416 1.00 91.19 93 THR A O 1
ATOM 765 N N . GLU A 1 94 ? 9.995 -1.840 -14.252 1.00 91.69 94 GLU A N 1
ATOM 766 C CA . GLU A 1 94 ? 11.330 -2.436 -14.098 1.00 91.69 94 GLU A CA 1
ATOM 767 C C . GLU A 1 94 ? 11.406 -3.286 -12.816 1.00 91.69 94 GLU A C 1
ATOM 769 O O . GLU A 1 94 ? 10.992 -2.850 -11.736 1.00 91.69 94 GLU A O 1
ATOM 774 N N . ARG A 1 95 ? 11.942 -4.508 -12.927 1.00 90.56 95 ARG A N 1
ATOM 775 C CA . ARG A 1 95 ? 12.128 -5.407 -11.780 1.00 90.56 95 ARG A CA 1
ATOM 776 C C . ARG A 1 95 ? 13.441 -5.129 -11.061 1.00 90.56 95 ARG A C 1
ATOM 778 O O . ARG A 1 95 ? 14.460 -4.984 -11.731 1.00 90.56 95 ARG A O 1
ATOM 785 N N . PRO A 1 96 ? 13.451 -5.196 -9.720 1.00 87.56 96 PRO A N 1
ATOM 786 C CA . PRO A 1 96 ? 14.689 -5.101 -8.955 1.00 87.56 96 PRO A CA 1
ATOM 787 C C . PRO A 1 96 ? 15.610 -6.299 -9.200 1.00 87.56 96 PRO A C 1
ATOM 789 O O . PRO A 1 96 ? 16.824 -6.142 -9.281 1.00 87.56 96 PRO A O 1
ATOM 792 N N . HIS A 1 97 ? 15.037 -7.496 -9.352 1.00 83.69 97 HIS A N 1
ATOM 793 C CA . HIS A 1 97 ? 15.769 -8.728 -9.636 1.00 83.69 97 HIS A CA 1
ATOM 794 C C . HIS A 1 97 ? 14.861 -9.781 -10.297 1.00 83.69 97 HIS A C 1
ATOM 796 O O . HIS A 1 97 ? 13.630 -9.660 -10.328 1.00 83.69 97 HIS A O 1
ATOM 802 N N . ARG A 1 98 ? 15.475 -10.849 -10.828 1.00 83.69 98 ARG A N 1
ATOM 803 C CA . ARG A 1 98 ? 14.762 -11.966 -11.478 1.00 83.69 98 ARG A CA 1
ATOM 804 C C . ARG A 1 98 ? 14.234 -13.033 -10.504 1.00 83.69 98 ARG A C 1
ATOM 806 O O . ARG A 1 98 ? 13.445 -13.872 -10.922 1.00 83.69 98 ARG A O 1
ATOM 813 N N . GLY A 1 99 ? 14.613 -12.966 -9.227 1.00 87.31 99 GLY A N 1
ATOM 814 C CA . GLY A 1 99 ? 14.328 -14.005 -8.224 1.00 87.31 99 GLY A CA 1
ATOM 815 C C . GLY A 1 99 ? 12.874 -14.102 -7.746 1.00 87.31 99 GLY A C 1
ATOM 816 O O . GLY A 1 99 ? 12.481 -15.148 -7.254 1.00 87.31 99 GLY A O 1
ATOM 817 N N . ARG A 1 100 ? 12.057 -13.052 -7.905 1.00 91.12 100 ARG A N 1
ATOM 818 C CA . ARG A 1 100 ? 10.616 -13.084 -7.579 1.00 91.12 100 ARG A CA 1
ATOM 819 C C . ARG A 1 100 ? 9.783 -12.578 -8.742 1.00 91.12 100 ARG A C 1
ATOM 821 O O . ARG A 1 100 ? 10.147 -11.566 -9.344 1.00 91.12 100 ARG A O 1
ATOM 828 N N . ALA A 1 101 ? 8.693 -13.270 -9.065 1.00 93.12 101 ALA A N 1
ATOM 829 C CA . ALA A 1 101 ? 7.818 -12.914 -10.177 1.00 93.12 101 ALA A CA 1
ATOM 830 C C . ALA A 1 101 ? 7.172 -11.527 -9.994 1.00 93.12 101 ALA A C 1
ATOM 832 O O . ALA A 1 101 ? 7.060 -10.996 -8.881 1.00 93.12 101 ALA A O 1
ATOM 833 N N . PHE A 1 102 ? 6.752 -10.946 -11.120 1.00 94.56 102 PHE A N 1
ATOM 834 C CA . PHE A 1 102 ? 5.923 -9.744 -11.133 1.00 94.56 102 PHE A CA 1
ATOM 835 C C . PHE A 1 102 ? 4.639 -9.958 -10.337 1.00 94.56 102 PHE A C 1
ATOM 837 O O . PHE A 1 102 ? 4.042 -11.027 -10.427 1.00 94.56 102 PHE A O 1
ATOM 844 N N . LEU A 1 103 ? 4.185 -8.914 -9.646 1.00 94.50 103 LEU A N 1
ATOM 845 C CA . LEU A 1 103 ? 2.822 -8.863 -9.135 1.00 94.50 103 LEU A CA 1
ATOM 846 C C . LEU A 1 103 ? 1.858 -8.768 -10.321 1.00 94.50 103 LEU A C 1
ATOM 848 O O . LEU A 1 103 ? 2.061 -7.953 -11.233 1.00 94.50 103 LEU A O 1
ATOM 852 N N . ARG A 1 104 ? 0.815 -9.598 -10.314 1.00 93.56 104 ARG A N 1
ATOM 853 C CA . ARG A 1 104 ? -0.260 -9.554 -11.309 1.00 93.56 104 ARG A CA 1
ATOM 854 C C . ARG A 1 104 ? -1.595 -9.364 -10.607 1.00 93.56 104 ARG A C 1
ATOM 856 O O . ARG A 1 104 ? -1.740 -9.616 -9.412 1.00 93.56 104 ARG A O 1
ATOM 863 N N . LEU A 1 105 ? -2.556 -8.875 -11.376 1.00 90.69 105 LEU A N 1
ATOM 864 C CA . LEU A 1 105 ? -3.931 -8.739 -10.935 1.00 90.69 105 LEU A CA 1
ATOM 865 C C . LEU A 1 105 ? -4.747 -9.908 -11.486 1.00 90.69 105 LEU A C 1
ATOM 867 O O . LEU A 1 105 ? -4.594 -10.262 -12.655 1.00 90.69 105 LEU A O 1
ATOM 871 N N . SER A 1 106 ? -5.602 -10.499 -10.658 1.00 90.44 106 SER A N 1
ATOM 872 C CA . SER A 1 106 ? -6.633 -11.453 -11.087 1.00 90.44 106 SER A CA 1
ATOM 873 C C . SER A 1 106 ? -7.902 -10.745 -11.565 1.00 90.44 106 SER A C 1
ATOM 875 O O . SER A 1 106 ? -8.678 -11.313 -12.330 1.00 90.44 106 SER A O 1
ATOM 877 N N . LYS A 1 107 ? -8.114 -9.502 -11.116 1.00 84.94 107 LYS A N 1
ATOM 878 C CA . LYS A 1 107 ? -9.285 -8.682 -11.423 1.00 84.94 107 LYS A CA 1
ATOM 879 C C . LYS A 1 107 ? -8.894 -7.214 -11.553 1.00 84.94 107 LYS A C 1
ATOM 881 O O . LYS A 1 107 ? -8.099 -6.712 -10.759 1.00 84.94 107 LYS A O 1
ATOM 886 N N . GLY A 1 108 ? -9.516 -6.522 -12.506 1.00 78.88 108 GLY A N 1
ATOM 887 C CA . GLY A 1 108 ? -9.250 -5.114 -12.794 1.00 78.88 108 GLY A CA 1
ATOM 888 C C . GLY A 1 108 ? -7.936 -4.896 -13.549 1.00 78.88 108 GLY A C 1
ATOM 889 O O . GLY A 1 108 ? -7.181 -5.830 -13.815 1.00 78.88 108 GLY A O 1
ATOM 890 N N . ALA A 1 109 ? -7.672 -3.642 -13.904 1.00 77.69 109 ALA A N 1
ATOM 891 C CA . 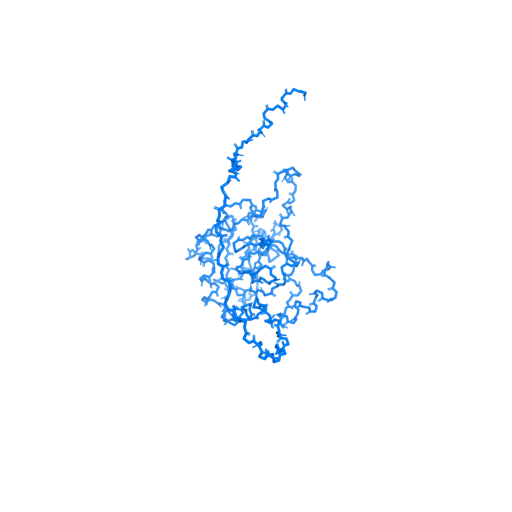ALA A 1 109 ? -6.448 -3.232 -14.579 1.00 77.69 109 ALA A CA 1
ATOM 892 C C . ALA A 1 109 ? -5.640 -2.297 -13.679 1.00 77.69 109 ALA A C 1
ATOM 894 O O . ALA A 1 109 ? -6.197 -1.467 -12.960 1.00 77.69 109 ALA A O 1
ATOM 895 N N . TRP A 1 110 ? -4.314 -2.425 -13.731 1.00 80.19 110 TRP A N 1
ATOM 896 C CA . TRP A 1 110 ? -3.442 -1.505 -13.019 1.00 80.19 110 TRP A CA 1
ATOM 897 C C . TRP A 1 110 ? -3.288 -0.212 -13.837 1.00 80.19 110 TRP A C 1
ATOM 899 O O . TRP A 1 110 ? -2.871 -0.284 -14.994 1.00 80.19 110 TRP A O 1
ATOM 909 N N . PRO A 1 111 ? -3.580 0.968 -13.264 1.00 68.81 111 PRO A N 1
ATOM 910 C CA . PRO A 1 111 ? -3.643 2.239 -13.995 1.00 68.81 111 PRO A CA 1
ATOM 911 C C . PRO A 1 111 ? -2.280 2.706 -14.524 1.00 68.81 111 PRO A C 1
ATOM 913 O O . PRO A 1 111 ? -2.204 3.402 -15.531 1.00 68.81 111 PRO A O 1
ATOM 916 N N . LYS A 1 112 ? -1.193 2.356 -13.826 1.00 75.62 112 LYS A N 1
ATOM 917 C CA . LYS A 1 112 ? 0.175 2.789 -14.133 1.00 75.62 112 LYS A CA 1
ATOM 918 C C . LYS A 1 112 ? 1.043 1.581 -14.427 1.00 75.62 112 LYS A C 1
ATOM 920 O O . LYS A 1 112 ? 1.765 1.089 -13.563 1.00 75.62 112 LYS A O 1
ATOM 925 N N . THR A 1 113 ? 0.939 1.078 -15.651 1.00 73.69 113 THR A N 1
ATOM 926 C CA . THR A 1 113 ? 1.655 -0.124 -16.114 1.00 73.69 113 THR A CA 1
ATOM 927 C C . THR A 1 113 ? 3.176 -0.013 -15.959 1.00 73.69 113 THR A C 1
ATOM 929 O O . THR A 1 113 ? 3.852 -1.026 -15.786 1.00 73.69 113 THR A O 1
ATOM 932 N N . ARG A 1 114 ? 3.714 1.214 -15.946 1.00 85.44 114 ARG A N 1
ATOM 933 C CA . ARG A 1 114 ? 5.117 1.525 -15.655 1.00 85.44 114 ARG A CA 1
ATOM 934 C C . ARG A 1 114 ? 5.253 2.269 -14.329 1.00 85.44 114 ARG A C 1
ATOM 936 O O . ARG A 1 114 ? 4.365 3.004 -13.905 1.00 85.44 114 ARG A O 1
ATOM 943 N N . GLY A 1 115 ? 6.403 2.075 -13.696 1.00 88.12 115 GLY A N 1
ATOM 944 C CA . GLY A 1 115 ? 6.800 2.801 -12.501 1.00 88.12 115 GLY A CA 1
ATOM 945 C C . GLY A 1 115 ? 5.915 2.569 -11.282 1.00 88.12 115 GLY A C 1
ATOM 946 O O . GLY A 1 115 ? 5.555 3.531 -10.620 1.00 88.12 115 GLY A O 1
ATOM 947 N N . SER A 1 116 ? 5.519 1.326 -10.999 1.00 91.94 116 SER A N 1
ATOM 948 C CA . SER A 1 116 ? 4.741 0.981 -9.802 1.00 91.94 116 SER A CA 1
ATOM 949 C C . SER A 1 116 ? 5.448 -0.093 -8.983 1.00 91.94 116 SER A C 1
ATOM 951 O O . SER A 1 116 ? 5.511 -1.259 -9.391 1.00 91.94 116 SER A O 1
ATOM 953 N N . TRP A 1 117 ? 5.958 0.298 -7.814 1.00 94.38 117 TRP A N 1
ATOM 954 C CA . TRP A 1 117 ? 6.664 -0.597 -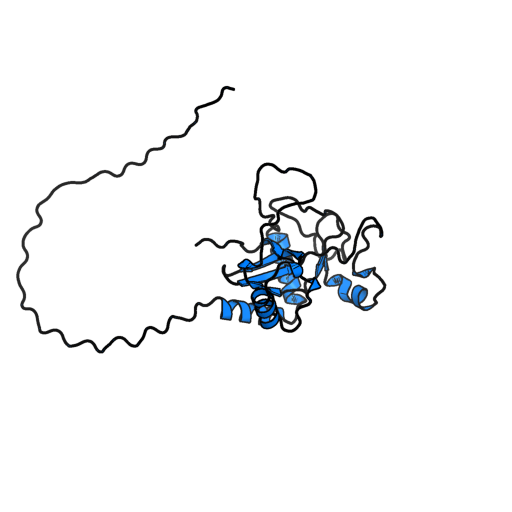6.902 1.00 94.38 117 TRP A CA 1
ATOM 955 C C . TRP A 1 117 ? 6.006 -0.660 -5.531 1.00 94.38 117 TRP A C 1
ATOM 957 O O . TRP A 1 117 ? 5.409 0.302 -5.057 1.00 94.38 117 TRP A O 1
ATOM 967 N N . VAL A 1 118 ? 6.172 -1.808 -4.888 1.00 94.81 118 VAL A N 1
ATOM 968 C CA . VAL A 1 118 ? 5.821 -2.060 -3.491 1.00 94.81 118 VAL A CA 1
ATOM 969 C C . VAL A 1 118 ? 7.117 -2.268 -2.727 1.00 94.81 118 VAL A C 1
ATOM 971 O O . VAL A 1 118 ? 7.901 -3.142 -3.096 1.00 94.81 118 VAL A O 1
ATOM 974 N N . ASN A 1 119 ? 7.350 -1.491 -1.674 1.00 94.06 119 ASN A N 1
ATOM 975 C CA . ASN A 1 119 ? 8.431 -1.770 -0.734 1.00 94.06 119 ASN A CA 1
ATOM 976 C C . ASN A 1 119 ? 7.904 -2.715 0.351 1.00 94.06 119 ASN A C 1
ATOM 978 O O . ASN A 1 119 ? 7.040 -2.327 1.134 1.00 94.06 119 ASN A O 1
ATOM 982 N N . VAL A 1 120 ? 8.430 -3.938 0.423 1.00 95.31 120 VAL A N 1
ATOM 983 C CA . VAL A 1 120 ? 7.934 -4.957 1.367 1.00 95.31 120 VAL A CA 1
ATOM 984 C C . VAL A 1 120 ? 8.235 -4.634 2.833 1.00 95.31 120 VAL A C 1
ATOM 986 O O . VAL A 1 120 ? 7.639 -5.214 3.735 1.00 95.31 120 VAL A O 1
ATOM 989 N N . GLU A 1 121 ? 9.131 -3.682 3.087 1.00 93.38 121 GLU A N 1
ATOM 990 C CA . GLU A 1 121 ? 9.406 -3.170 4.432 1.00 93.38 121 GLU A CA 1
ATOM 991 C C . GLU A 1 121 ? 8.422 -2.055 4.835 1.00 93.38 121 GLU A C 1
ATOM 993 O O . GLU A 1 121 ? 8.349 -1.689 6.004 1.00 93.38 121 GLU A O 1
ATOM 998 N N . THR A 1 122 ? 7.638 -1.519 3.893 1.00 92.69 122 THR A N 1
ATOM 999 C CA . THR A 1 122 ? 6.623 -0.492 4.158 1.00 92.69 122 THR A CA 1
ATOM 1000 C C . THR A 1 122 ? 5.256 -1.146 4.320 1.00 92.69 122 THR A C 1
ATOM 1002 O O . THR A 1 122 ? 4.509 -1.331 3.357 1.00 92.69 122 THR A O 1
ATOM 1005 N N . VAL A 1 123 ? 4.937 -1.491 5.566 1.00 96.25 123 VAL A N 1
ATOM 1006 C CA . VAL A 1 123 ? 3.617 -1.973 5.983 1.00 96.25 123 VAL A CA 1
ATOM 1007 C C . VAL A 1 123 ? 3.053 -1.002 7.010 1.00 96.25 123 VAL A C 1
ATOM 1009 O O . VAL A 1 123 ? 3.791 -0.509 7.860 1.00 96.25 123 VAL A O 1
ATOM 1012 N N . LEU A 1 124 ? 1.761 -0.712 6.901 1.00 97.00 124 LEU A N 1
ATOM 1013 C CA . LEU A 1 124 ? 1.053 0.218 7.772 1.00 97.00 124 LEU A CA 1
ATOM 1014 C C . LEU A 1 124 ? -0.190 -0.447 8.341 1.00 97.00 124 LEU A C 1
ATOM 1016 O O . LEU A 1 124 ? -0.880 -1.182 7.632 1.00 97.00 124 LEU A O 1
ATOM 1020 N N . LEU A 1 125 ? -0.490 -0.142 9.598 1.00 97.31 125 LEU A N 1
ATOM 1021 C CA . LEU A 1 125 ? -1.748 -0.490 10.242 1.00 97.31 125 LEU A CA 1
ATOM 1022 C C . LEU A 1 125 ? -2.687 0.710 10.163 1.00 97.31 125 LEU A C 1
ATOM 1024 O O . LEU A 1 125 ? -2.395 1.762 10.727 1.00 97.31 125 LEU A O 1
ATOM 1028 N N . VAL A 1 126 ? -3.799 0.572 9.449 1.00 96.94 126 VAL A N 1
ATOM 1029 C CA . VAL A 1 126 ? -4.705 1.687 9.156 1.00 96.94 126 VAL A CA 1
ATOM 1030 C C . VAL A 1 126 ? -6.155 1.341 9.490 1.00 96.94 126 VAL A C 1
ATOM 1032 O O . VAL A 1 126 ? -6.569 0.193 9.322 1.00 96.94 126 VAL A O 1
ATOM 1035 N N . PRO A 1 127 ? -6.957 2.318 9.930 1.00 96.06 127 PRO A N 1
ATOM 1036 C CA . PRO A 1 127 ? -8.410 2.210 9.939 1.00 96.06 127 PRO A CA 1
ATOM 1037 C C . PRO A 1 127 ? -8.980 1.998 8.522 1.00 96.06 127 PRO A C 1
ATOM 1039 O O . PRO A 1 127 ? -8.517 2.605 7.555 1.00 96.06 127 PRO A O 1
ATOM 1042 N N . VAL A 1 128 ? -9.989 1.133 8.382 1.00 95.38 128 VAL A N 1
ATOM 1043 C CA . VAL A 1 128 ? -10.609 0.789 7.082 1.00 95.38 128 VAL A CA 1
ATOM 1044 C C . VAL A 1 128 ? -11.436 1.944 6.494 1.00 95.38 128 VAL A C 1
ATOM 1046 O O . VAL A 1 128 ? -11.613 2.022 5.276 1.00 95.38 128 VAL A O 1
ATOM 1049 N N . ASP A 1 129 ? -11.919 2.871 7.323 1.00 94.50 129 ASP A N 1
ATOM 1050 C CA . ASP A 1 129 ? -12.594 4.107 6.893 1.00 94.50 129 ASP A CA 1
ATOM 1051 C C . ASP A 1 129 ? -11.667 5.024 6.069 1.00 94.50 129 ASP A C 1
ATOM 1053 O O . ASP A 1 129 ? -12.135 5.680 5.137 1.00 94.50 129 ASP A O 1
ATOM 1057 N N . LEU A 1 130 ? -10.352 4.978 6.315 1.00 95.31 130 LEU A N 1
ATOM 1058 C CA . LEU A 1 130 ? -9.328 5.704 5.549 1.00 95.31 130 LEU A CA 1
ATOM 1059 C C . LEU A 1 130 ? -8.933 5.032 4.227 1.00 95.31 130 LEU A C 1
ATOM 1061 O O . LEU A 1 130 ? -8.148 5.589 3.453 1.00 95.31 130 LEU A O 1
ATOM 1065 N N . LEU A 1 131 ? -9.478 3.850 3.941 1.00 93.88 131 LEU A N 1
ATOM 1066 C CA . LEU A 1 131 ? -9.348 3.199 2.645 1.00 93.88 131 LEU A CA 1
ATOM 1067 C C . LEU A 1 131 ? -10.543 3.574 1.774 1.00 93.88 131 LEU A C 1
ATOM 1069 O O . LEU A 1 131 ? -11.698 3.351 2.144 1.00 93.88 131 LEU A O 1
ATOM 1073 N N . VAL A 1 132 ? -10.286 4.119 0.591 1.00 90.06 132 VAL A N 1
ATOM 1074 C CA . VAL A 1 132 ? -11.323 4.461 -0.389 1.00 90.06 132 VAL A CA 1
ATOM 1075 C C . VAL A 1 132 ? -11.223 3.554 -1.607 1.00 90.06 132 VAL A C 1
ATOM 1077 O O . VAL A 1 132 ? -10.178 2.957 -1.880 1.00 90.06 132 VAL A O 1
ATOM 1080 N N . PHE A 1 133 ? -12.339 3.394 -2.319 1.00 85.75 133 PHE A N 1
ATOM 1081 C CA . PHE A 1 133 ? -12.339 2.595 -3.536 1.00 85.75 133 PHE A CA 1
ATOM 1082 C C . PHE A 1 133 ? -11.369 3.200 -4.538 1.00 85.75 133 PHE A C 1
ATOM 1084 O O . PHE A 1 133 ? -11.357 4.413 -4.758 1.00 85.75 133 PHE A O 1
ATOM 1091 N N . PHE A 1 134 ? -10.572 2.331 -5.147 1.00 70.69 134 PHE A N 1
ATOM 1092 C CA . PHE A 1 134 ? -9.680 2.723 -6.214 1.00 70.69 134 PHE A CA 1
ATOM 1093 C C . PHE A 1 134 ? -10.524 3.171 -7.419 1.00 70.69 134 PHE A C 1
ATOM 1095 O O . PHE A 1 134 ? -11.053 2.349 -8.162 1.00 70.69 134 PHE A O 1
ATOM 1102 N N . THR A 1 135 ? -10.722 4.483 -7.552 1.00 59.72 135 THR A N 1
ATOM 1103 C CA . THR A 1 135 ? -11.517 5.119 -8.606 1.00 59.72 135 THR A CA 1
ATOM 1104 C C . THR A 1 135 ? -10.577 6.040 -9.380 1.00 59.72 135 THR A C 1
ATOM 1106 O O . THR A 1 135 ? -9.977 6.939 -8.803 1.00 59.72 135 THR A O 1
ATOM 1109 N N . ASN A 1 136 ? -10.417 5.771 -10.676 1.00 52.22 136 ASN A N 1
ATOM 1110 C CA . ASN A 1 136 ? -9.575 6.467 -11.659 1.00 52.22 136 ASN A CA 1
ATOM 1111 C C . ASN A 1 136 ? -8.098 6.033 -11.779 1.00 52.22 136 ASN A C 1
ATOM 1113 O O . ASN A 1 136 ? -7.202 6.463 -11.053 1.00 52.22 136 ASN A O 1
ATOM 1117 N N . ALA A 1 137 ? -7.833 5.297 -12.865 1.00 41.06 137 ALA A N 1
ATOM 1118 C CA . ALA A 1 137 ? -6.793 5.713 -13.801 1.00 41.06 137 ALA A CA 1
ATOM 1119 C C . ALA A 1 137 ? -7.312 6.965 -14.523 1.00 41.06 137 ALA A C 1
ATOM 1121 O O . ALA A 1 137 ? -8.489 7.034 -14.863 1.00 41.06 137 ALA A O 1
ATOM 1122 N N . TRP A 1 138 ? -6.470 7.956 -14.762 1.00 38.25 138 TRP A N 1
ATOM 1123 C CA . TRP A 1 138 ? -6.847 9.116 -15.558 1.00 38.25 138 TRP A CA 1
ATOM 1124 C C . TRP A 1 138 ? -7.336 8.678 -16.955 1.00 38.25 138 TRP A C 1
ATOM 1126 O O . TRP A 1 138 ? -6.567 8.099 -17.715 1.00 38.25 138 TRP A O 1
ATOM 1136 N N . GLY A 1 139 ? -8.595 8.968 -17.296 1.00 42.78 139 GLY A N 1
ATOM 1137 C CA . GLY A 1 139 ? -9.008 9.185 -18.687 1.00 42.78 139 GLY A CA 1
ATOM 1138 C C . GLY A 1 139 ? -9.471 8.008 -19.555 1.00 42.78 139 GLY A C 1
ATOM 1139 O O . GLY A 1 139 ? -9.657 8.242 -20.743 1.00 42.78 139 GLY A O 1
ATOM 1140 N N . PHE A 1 140 ? -9.723 6.799 -19.047 1.00 35.75 140 PHE A N 1
ATOM 1141 C CA . PHE A 1 140 ? -10.432 5.776 -19.837 1.00 35.75 140 PHE A CA 1
ATOM 1142 C C . PHE A 1 140 ? -11.506 5.071 -19.003 1.00 35.75 140 PHE A C 1
ATOM 1144 O O . PHE A 1 140 ? -11.211 4.320 -18.080 1.00 35.75 140 PHE A O 1
ATOM 1151 N N . ASP A 1 141 ? -12.743 5.346 -19.405 1.00 38.28 141 ASP A N 1
ATOM 1152 C CA . ASP A 1 141 ? -14.018 4.772 -18.983 1.00 38.28 141 ASP A CA 1
ATOM 1153 C C . ASP A 1 141 ? -14.613 5.237 -17.640 1.00 38.28 141 ASP A C 1
ATOM 1155 O O . ASP A 1 141 ? -14.321 4.759 -16.546 1.00 38.28 141 ASP A O 1
ATOM 1159 N N . TRP A 1 142 ? -15.501 6.218 -17.774 1.00 36.34 142 TRP A N 1
ATOM 1160 C CA . TRP A 1 142 ? -16.346 6.816 -16.745 1.00 36.34 142 TRP A CA 1
ATOM 1161 C C . TRP A 1 142 ? -17.672 6.053 -16.582 1.00 36.34 142 TRP A C 1
ATOM 1163 O O . TRP A 1 142 ? -18.473 6.394 -15.708 1.00 36.34 142 TRP A O 1
ATOM 1173 N N . TYR A 1 143 ? -17.886 4.984 -17.359 1.00 35.50 143 TYR A N 1
ATOM 1174 C CA . TYR A 1 143 ? -19.014 4.085 -17.201 1.00 35.50 143 TYR A CA 1
ATOM 1175 C C . TYR A 1 143 ? -18.583 2.719 -16.655 1.00 35.50 143 TYR A C 1
ATOM 1177 O O . TYR A 1 143 ? -17.804 1.971 -17.227 1.00 35.50 143 TYR A O 1
ATOM 1185 N N . SER A 1 144 ? -19.252 2.318 -15.576 1.00 44.34 144 SER A N 1
ATOM 1186 C CA . SER A 1 144 ? -19.660 0.923 -15.378 1.00 44.34 144 SER A CA 1
ATOM 1187 C C . SER A 1 144 ? -18.566 -0.129 -15.135 1.00 44.34 144 SER A C 1
ATOM 1189 O O . SER A 1 144 ? -18.493 -1.148 -15.809 1.00 44.34 144 SER A O 1
ATOM 1191 N N . ASN A 1 145 ? -17.812 0.015 -14.046 1.00 45.34 145 ASN A N 1
ATOM 1192 C CA . ASN A 1 145 ? -17.967 -0.908 -12.913 1.00 45.34 145 ASN A CA 1
ATOM 1193 C C . ASN A 1 145 ? -17.000 -0.577 -11.774 1.00 45.34 145 ASN A C 1
ATOM 1195 O O . ASN A 1 145 ? -15.799 -0.410 -11.962 1.00 45.34 145 ASN A O 1
ATOM 1199 N N . ARG A 1 146 ? -17.542 -0.572 -10.554 1.00 57.25 146 ARG A N 1
ATOM 1200 C CA . ARG A 1 146 ? -16.822 -0.420 -9.282 1.00 57.25 146 ARG A CA 1
ATOM 1201 C C . ARG A 1 146 ? -16.012 -1.683 -8.965 1.00 57.25 146 ARG A C 1
ATOM 1203 O O . ARG A 1 146 ? -16.267 -2.360 -7.971 1.00 57.25 146 ARG A O 1
ATOM 1210 N N . TYR A 1 147 ? -15.093 -2.073 -9.838 1.00 65.62 147 TYR A N 1
ATOM 1211 C CA . TYR A 1 147 ? -14.241 -3.221 -9.577 1.00 65.62 147 TYR A CA 1
ATOM 1212 C C . TYR A 1 147 ? -13.045 -2.787 -8.746 1.00 65.62 147 TYR A C 1
ATOM 1214 O O . TYR A 1 147 ? -12.196 -2.032 -9.202 1.00 65.62 147 TYR A O 1
ATOM 1222 N N . ILE A 1 148 ? -12.980 -3.308 -7.524 1.00 82.31 148 ILE A N 1
ATOM 1223 C CA . ILE A 1 148 ? -11.773 -3.280 -6.706 1.00 82.31 148 ILE A CA 1
ATOM 1224 C C . ILE A 1 148 ? -10.748 -4.173 -7.420 1.00 82.31 148 ILE A C 1
ATOM 1226 O O . ILE A 1 148 ? -11.039 -5.365 -7.599 1.00 82.31 148 ILE A O 1
ATOM 1230 N N . PRO A 1 149 ? -9.606 -3.640 -7.898 1.00 88.75 149 PRO A N 1
ATOM 1231 C CA . PRO A 1 149 ? -8.570 -4.484 -8.467 1.00 88.75 149 PRO A CA 1
ATOM 1232 C C . PRO A 1 149 ? -8.077 -5.457 -7.399 1.00 88.75 149 PRO A C 1
ATOM 1234 O O . PRO A 1 149 ? -7.985 -5.091 -6.230 1.00 88.75 149 PRO A O 1
ATOM 1237 N N . GLN A 1 150 ? -7.762 -6.686 -7.786 1.00 92.56 150 GLN A N 1
ATOM 1238 C CA . GLN A 1 150 ? -7.294 -7.707 -6.850 1.00 92.56 150 GLN A CA 1
ATOM 1239 C C . GLN A 1 150 ? -5.988 -8.295 -7.338 1.00 92.56 150 GLN A C 1
ATOM 1241 O O . GLN A 1 150 ? -5.873 -8.673 -8.505 1.00 92.56 150 GLN A O 1
ATOM 1246 N N . VAL A 1 151 ? -5.007 -8.368 -6.443 1.00 94.75 151 VAL A N 1
ATOM 1247 C CA . VAL A 1 151 ? -3.754 -9.083 -6.691 1.00 94.75 151 VAL A CA 1
ATOM 1248 C C . VAL A 1 151 ? -4.063 -10.575 -6.787 1.00 94.75 151 VAL A C 1
ATOM 1250 O O . VAL A 1 151 ? -4.819 -11.110 -5.979 1.00 94.75 151 VAL A O 1
ATOM 1253 N N . ASP A 1 152 ? -3.497 -11.259 -7.780 1.00 95.75 152 ASP A N 1
ATOM 1254 C CA . ASP A 1 152 ? -3.730 -12.694 -7.927 1.00 95.75 152 ASP A CA 1
ATOM 1255 C C . ASP A 1 152 ? -3.175 -13.476 -6.727 1.00 95.75 152 ASP A C 1
ATOM 1257 O O . ASP A 1 152 ? -2.179 -13.088 -6.116 1.00 95.75 152 ASP A O 1
ATOM 1261 N N . GLN A 1 153 ? -3.812 -14.599 -6.397 1.00 96.88 153 GLN A N 1
ATOM 1262 C CA . GLN A 1 153 ? -3.538 -15.328 -5.158 1.00 96.88 153 GLN A CA 1
ATOM 1263 C C . GLN A 1 153 ? -2.094 -15.845 -5.051 1.00 96.88 153 GLN A C 1
ATOM 1265 O O . GLN A 1 153 ? -1.562 -15.971 -3.945 1.00 96.88 153 GLN A O 1
ATOM 1270 N N . GLU A 1 154 ? -1.448 -16.166 -6.175 1.00 96.88 154 GLU A N 1
ATOM 1271 C CA . GLU A 1 154 ? -0.048 -16.598 -6.190 1.00 96.88 154 GLU A CA 1
ATOM 1272 C C . GLU A 1 154 ? 0.876 -15.408 -5.908 1.00 96.88 154 GLU A C 1
ATOM 1274 O O . GLU A 1 154 ? 1.679 -15.467 -4.974 1.00 96.88 154 GLU A O 1
ATOM 1279 N N . SER A 1 155 ? 0.696 -14.295 -6.633 1.00 96.50 155 SER A N 1
ATOM 1280 C CA . SER A 1 155 ? 1.427 -13.043 -6.386 1.00 96.50 155 SER A CA 1
ATOM 1281 C C . SER A 1 155 ? 1.247 -12.546 -4.955 1.00 96.50 155 SER A C 1
ATOM 1283 O O . SER A 1 155 ? 2.206 -12.093 -4.333 1.00 96.50 155 SER A O 1
ATOM 1285 N N . PHE A 1 156 ? 0.027 -12.632 -4.424 1.00 98.00 156 PHE A N 1
ATOM 1286 C CA . PHE A 1 156 ? -0.305 -12.160 -3.086 1.00 98.00 156 PHE A CA 1
ATOM 1287 C C . PHE A 1 156 ? 0.356 -13.007 -1.996 1.00 98.00 156 PHE A C 1
ATOM 1289 O O . PHE A 1 156 ? 0.954 -12.466 -1.067 1.00 98.00 156 PHE A O 1
ATOM 1296 N N . ARG A 1 157 ? 0.321 -14.337 -2.129 1.00 98.00 157 ARG A N 1
ATOM 1297 C CA . ARG A 1 157 ? 1.004 -15.247 -1.198 1.00 98.00 157 ARG A CA 1
ATOM 1298 C C . ARG A 1 157 ? 2.511 -15.020 -1.202 1.00 98.00 157 ARG A C 1
ATOM 1300 O O . ARG A 1 157 ? 3.117 -14.921 -0.140 1.00 98.00 157 ARG A O 1
ATOM 1307 N N . ASP A 1 158 ? 3.100 -14.894 -2.388 1.00 97.38 158 ASP A N 1
ATOM 1308 C CA . ASP A 1 158 ? 4.529 -14.630 -2.529 1.00 97.38 158 ASP A CA 1
ATOM 1309 C C . ASP A 1 158 ? 4.917 -13.237 -1.999 1.00 97.38 158 ASP A C 1
ATOM 1311 O O . ASP A 1 158 ? 6.004 -13.057 -1.447 1.00 97.38 158 ASP A O 1
ATOM 1315 N N . LEU A 1 159 ? 4.032 -12.241 -2.123 1.00 97.56 159 LEU A N 1
ATOM 1316 C CA . LEU A 1 159 ? 4.207 -10.923 -1.509 1.00 97.56 159 LEU A CA 1
ATOM 1317 C C . LEU A 1 159 ? 4.197 -11.009 0.021 1.00 97.56 159 LEU A C 1
ATOM 1319 O O . LEU A 1 159 ? 5.110 -10.481 0.649 1.00 97.56 159 LEU A O 1
ATOM 1323 N N . LEU A 1 160 ? 3.211 -11.691 0.614 1.00 98.25 160 LEU A N 1
ATOM 1324 C CA . LEU A 1 160 ? 3.133 -11.891 2.065 1.00 98.25 160 LEU A CA 1
ATOM 1325 C C . LEU A 1 160 ? 4.365 -12.620 2.606 1.00 98.25 160 LEU A C 1
ATOM 1327 O O . LEU A 1 160 ? 4.919 -12.206 3.621 1.00 98.25 160 LEU A O 1
ATOM 1331 N N . GLN A 1 161 ? 4.816 -13.661 1.905 1.00 97.81 161 GLN A N 1
ATOM 1332 C CA . GLN A 1 161 ? 6.031 -14.389 2.257 1.00 97.81 161 GLN A CA 1
ATOM 1333 C C . GLN A 1 161 ? 7.253 -13.461 2.234 1.00 97.81 161 GLN A C 1
ATOM 1335 O O . GLN A 1 161 ? 8.027 -13.426 3.187 1.00 97.81 161 GLN A O 1
ATOM 1340 N N . HIS A 1 162 ? 7.395 -12.644 1.187 1.00 97.38 162 HIS A N 1
ATOM 1341 C CA . HIS A 1 162 ? 8.506 -11.702 1.096 1.00 97.38 162 HIS A CA 1
ATOM 1342 C C . HIS A 1 162 ? 8.471 -10.629 2.195 1.00 97.38 162 HIS A C 1
ATOM 1344 O O . HIS A 1 162 ? 9.514 -10.283 2.744 1.00 97.38 162 HIS A O 1
ATOM 1350 N N . ILE A 1 163 ? 7.284 -10.115 2.538 1.00 97.94 163 ILE A N 1
ATOM 1351 C CA . ILE A 1 163 ? 7.103 -9.183 3.660 1.00 97.94 163 ILE A CA 1
ATOM 1352 C C . ILE A 1 163 ? 7.534 -9.850 4.967 1.00 97.94 163 ILE A C 1
ATOM 1354 O O . ILE A 1 163 ? 8.300 -9.253 5.715 1.00 97.94 163 ILE A O 1
ATOM 1358 N N . ALA A 1 164 ? 7.102 -11.085 5.224 1.00 97.25 164 ALA A N 1
ATOM 1359 C CA . ALA A 1 164 ? 7.454 -11.805 6.445 1.00 97.25 164 ALA A CA 1
ATOM 1360 C C . ALA A 1 164 ? 8.968 -12.058 6.581 1.00 97.25 164 ALA A C 1
ATOM 1362 O O . ALA A 1 164 ? 9.497 -12.010 7.687 1.00 97.25 164 ALA A O 1
ATOM 1363 N N . GLU A 1 165 ? 9.671 -12.290 5.469 1.00 95.94 165 GLU A N 1
ATOM 1364 C CA . GLU A 1 165 ? 11.130 -12.470 5.446 1.00 95.94 165 GLU A CA 1
ATOM 1365 C C . GLU A 1 165 ? 11.908 -11.156 5.618 1.00 95.94 165 GLU A C 1
ATOM 1367 O O . GLU A 1 165 ? 12.993 -11.136 6.201 1.00 95.94 165 GLU A O 1
ATOM 1372 N N . ALA A 1 166 ? 11.400 -10.059 5.055 1.00 95.06 166 ALA A N 1
ATOM 1373 C CA . ALA A 1 166 ? 12.140 -8.805 4.939 1.00 95.06 166 ALA A CA 1
ATOM 1374 C C . ALA A 1 166 ? 11.800 -7.779 6.028 1.00 95.06 166 ALA A C 1
ATOM 1376 O O . ALA A 1 166 ? 12.659 -6.980 6.405 1.00 95.06 166 ALA A O 1
ATOM 1377 N N . ASN A 1 167 ? 10.561 -7.774 6.518 1.00 95.31 167 ASN A N 1
ATOM 1378 C CA . ASN A 1 167 ? 10.059 -6.780 7.454 1.00 95.31 167 ASN A CA 1
ATOM 1379 C C . ASN A 1 167 ? 10.143 -7.297 8.894 1.00 95.31 167 ASN A C 1
ATOM 1381 O O . ASN A 1 167 ? 9.332 -8.113 9.330 1.00 95.31 167 ASN A O 1
ATOM 1385 N N . ARG A 1 168 ? 11.110 -6.769 9.652 1.00 94.56 168 ARG A N 1
ATOM 1386 C CA . ARG A 1 168 ? 11.367 -7.159 11.049 1.00 94.56 168 ARG A CA 1
ATOM 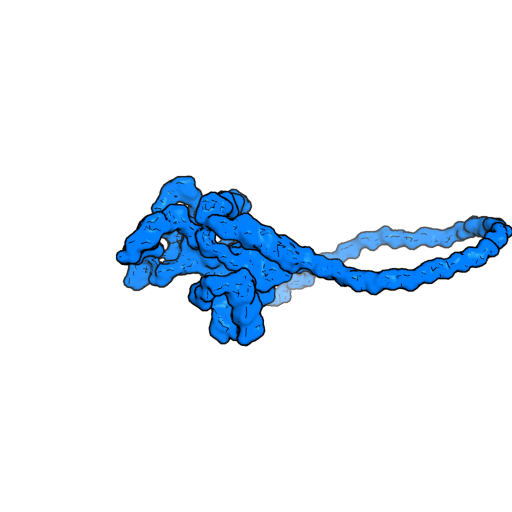1387 C C . ARG A 1 168 ? 10.176 -6.915 11.980 1.00 94.56 168 ARG A C 1
ATOM 1389 O O . ARG A 1 168 ? 10.001 -7.655 12.941 1.00 94.56 168 ARG A O 1
ATOM 1396 N N . GLU A 1 169 ? 9.334 -5.936 11.661 1.00 94.38 169 GLU A N 1
ATOM 1397 C CA . GLU A 1 169 ? 8.169 -5.566 12.470 1.00 94.38 169 GLU A CA 1
ATOM 1398 C C . GLU A 1 169 ? 6.916 -6.378 12.113 1.00 94.38 169 GLU A C 1
ATOM 1400 O O . GLU A 1 169 ? 5.881 -6.233 12.766 1.00 94.38 169 GLU A O 1
ATOM 1405 N N . TRP A 1 170 ? 6.964 -7.230 11.078 1.00 95.75 170 TRP A N 1
ATOM 1406 C CA . TRP A 1 170 ? 5.781 -7.919 10.549 1.00 95.75 170 TRP A CA 1
ATOM 1407 C C . TRP A 1 170 ? 5.004 -8.681 11.626 1.00 95.75 170 TRP A C 1
ATOM 1409 O O . TRP A 1 170 ? 3.797 -8.488 11.771 1.00 95.75 170 TRP A O 1
ATOM 1419 N N . SER A 1 171 ? 5.690 -9.501 12.423 1.00 96.25 171 SER A N 1
ATOM 1420 C CA . SER A 1 171 ? 5.056 -10.285 13.489 1.00 96.25 171 SER A CA 1
ATOM 1421 C C . SER A 1 171 ? 4.407 -9.399 14.557 1.00 96.25 171 SER A C 1
ATOM 1423 O O . SER A 1 171 ? 3.295 -9.691 15.001 1.00 96.25 171 SER A O 1
ATOM 1425 N N . ALA A 1 172 ? 5.061 -8.296 14.935 1.00 95.38 172 ALA A N 1
ATOM 1426 C CA . ALA A 1 172 ? 4.531 -7.343 15.907 1.00 95.38 172 ALA A CA 1
ATOM 1427 C C . ALA A 1 172 ? 3.292 -6.613 15.364 1.00 95.38 172 ALA A C 1
ATOM 1429 O O . ALA A 1 172 ? 2.287 -6.506 16.065 1.00 95.38 172 ALA A O 1
ATOM 1430 N N . MET A 1 173 ? 3.316 -6.192 14.095 1.00 95.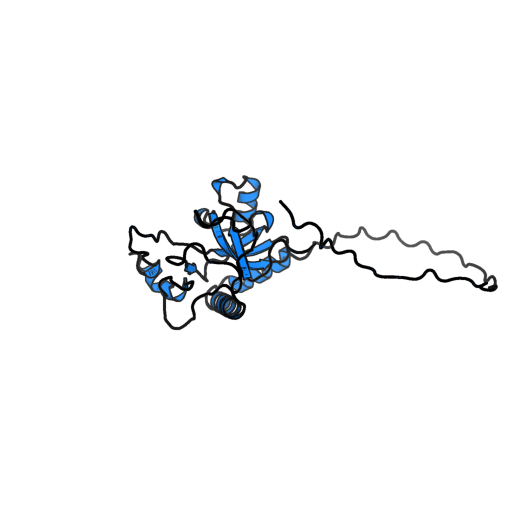12 173 MET A N 1
ATOM 1431 C CA . MET A 1 173 ? 2.169 -5.568 13.428 1.00 95.12 173 MET A CA 1
ATOM 1432 C C . MET A 1 173 ? 0.982 -6.524 13.298 1.00 95.12 173 MET A C 1
ATOM 1434 O O . MET A 1 173 ? -0.153 -6.122 13.544 1.00 95.12 173 MET A O 1
ATOM 1438 N N . VAL A 1 174 ? 1.220 -7.796 12.958 1.00 96.44 174 VAL A N 1
ATOM 1439 C CA . VAL A 1 174 ? 0.159 -8.816 12.905 1.00 96.44 174 VAL A CA 1
ATOM 1440 C C . VAL A 1 174 ? -0.447 -9.052 14.284 1.00 96.44 174 VAL A C 1
ATOM 1442 O O . VAL A 1 174 ? -1.665 -9.194 14.381 1.00 96.44 174 VAL A O 1
ATOM 1445 N N . ARG A 1 175 ? 0.370 -9.087 15.344 1.00 96.00 175 ARG A N 1
ATOM 1446 C CA . ARG A 1 175 ? -0.124 -9.211 16.721 1.00 96.00 175 ARG A CA 1
ATOM 1447 C C . ARG A 1 175 ? -0.982 -8.004 17.105 1.00 96.00 175 ARG A C 1
ATOM 1449 O O . ARG A 1 175 ? -2.128 -8.196 17.491 1.00 96.00 175 ARG A O 1
ATOM 1456 N N . ARG A 1 176 ? -0.477 -6.786 16.887 1.00 94.81 176 ARG A N 1
ATOM 1457 C CA . ARG A 1 176 ? -1.200 -5.539 17.177 1.00 94.81 176 ARG A CA 1
ATOM 1458 C C . ARG A 1 176 ? -2.519 -5.441 16.409 1.00 94.81 176 ARG A C 1
ATOM 1460 O O . ARG A 1 176 ? -3.533 -5.060 16.977 1.00 94.81 176 ARG A O 1
ATOM 1467 N N . TRP A 1 177 ? -2.524 -5.811 15.128 1.00 95.56 177 TRP A N 1
ATOM 1468 C CA . TRP A 1 177 ? -3.747 -5.862 14.323 1.00 95.56 177 TRP A CA 1
ATOM 1469 C C . TRP A 1 177 ? -4.786 -6.812 14.935 1.00 95.56 177 TRP A C 1
ATOM 1471 O O . TRP A 1 177 ? -5.942 -6.431 15.075 1.00 95.56 177 TRP A O 1
ATOM 1481 N N . LYS A 1 178 ? -4.376 -8.015 15.362 1.00 94.62 178 LYS A N 1
ATOM 1482 C CA . LYS A 1 178 ? -5.282 -8.960 16.033 1.00 94.62 178 LYS A CA 1
ATOM 1483 C C . LYS A 1 178 ? -5.829 -8.401 17.346 1.00 94.62 178 LYS A C 1
ATOM 1485 O O . LYS A 1 178 ? -7.022 -8.514 17.577 1.00 94.62 178 LYS A O 1
ATOM 1490 N N . GLU A 1 179 ? -4.977 -7.800 18.176 1.00 93.62 179 GLU A N 1
ATOM 1491 C CA . GLU A 1 179 ? -5.366 -7.215 19.470 1.00 93.62 179 GLU A CA 1
ATOM 1492 C C . GLU A 1 179 ? -6.411 -6.099 19.312 1.00 93.62 179 GLU A C 1
ATOM 1494 O O . GLU A 1 179 ? -7.323 -6.000 20.122 1.00 93.62 179 GLU A O 1
ATOM 1499 N N . LEU A 1 180 ? -6.327 -5.297 18.245 1.00 90.12 180 LEU A N 1
ATOM 1500 C CA . LEU A 1 180 ? -7.312 -4.248 17.945 1.00 90.12 180 LEU A CA 1
ATOM 1501 C C . LEU A 1 180 ? -8.613 -4.772 17.316 1.00 90.12 180 LEU A C 1
ATOM 1503 O O . LEU A 1 180 ? -9.641 -4.095 17.382 1.00 90.12 180 LEU A O 1
ATOM 1507 N N . GLY A 1 181 ? -8.546 -5.924 16.644 1.00 77.75 181 GLY A N 1
ATOM 1508 C CA . GLY A 1 181 ? -9.670 -6.550 15.948 1.00 77.75 181 GLY A CA 1
ATOM 1509 C C . GLY A 1 181 ? -10.557 -7.416 16.844 1.00 77.75 181 GLY A C 1
ATOM 1510 O O . GLY A 1 181 ? -11.689 -7.713 16.464 1.00 77.75 181 GLY A O 1
ATOM 1511 N N . VAL A 1 182 ? -10.076 -7.813 18.027 1.00 69.62 182 VAL A N 1
ATOM 1512 C CA . VAL A 1 182 ? -10.916 -8.432 19.059 1.00 69.62 182 VAL A CA 1
ATOM 1513 C C . VAL A 1 182 ? -11.810 -7.327 19.629 1.00 69.62 182 VAL A C 1
ATOM 1515 O O . VAL A 1 182 ? -11.281 -6.349 20.163 1.00 69.62 182 VAL A O 1
ATOM 1518 N N . PRO A 1 183 ? -13.149 -7.416 19.500 1.00 57.38 183 PRO A N 1
ATOM 1519 C CA . PRO A 1 183 ? -14.024 -6.534 20.254 1.00 57.38 183 PRO A CA 1
ATOM 1520 C C . PRO A 1 183 ? -13.640 -6.706 21.718 1.00 57.38 183 PRO A C 1
ATOM 1522 O O . PRO A 1 183 ? -13.573 -7.844 22.178 1.00 57.38 183 PRO A O 1
ATOM 1525 N N . ALA A 1 184 ? -13.357 -5.613 22.429 1.00 50.50 184 ALA A N 1
ATOM 1526 C CA . ALA A 1 184 ? -13.404 -5.668 23.881 1.00 50.50 184 ALA A CA 1
ATOM 1527 C C . ALA A 1 184 ? -14.750 -6.319 24.206 1.00 50.50 184 ALA A C 1
ATOM 1529 O O . ALA A 1 184 ? -15.779 -5.773 23.801 1.00 50.50 184 ALA A O 1
ATOM 1530 N N . GLU A 1 185 ? -14.734 -7.531 24.772 1.00 47.31 185 GLU A N 1
ATOM 1531 C CA . GLU A 1 185 ? -15.947 -8.119 25.320 1.00 47.31 185 GLU A CA 1
ATOM 1532 C C . GLU A 1 185 ? -16.534 -7.026 26.196 1.00 47.31 185 GLU A C 1
ATOM 1534 O O . GLU A 1 185 ? -15.872 -6.513 27.098 1.00 47.31 185 GLU A O 1
ATOM 1539 N N . GLU A 1 186 ? -17.720 -6.576 25.807 1.00 46.59 186 GLU A N 1
ATOM 1540 C CA . GLU A 1 186 ? -18.560 -5.715 26.606 1.00 46.59 186 GLU A CA 1
ATOM 1541 C C . GLU A 1 186 ? -18.621 -6.421 27.960 1.00 46.59 186 GLU A C 1
ATOM 1543 O O . GLU A 1 186 ? -19.199 -7.505 28.045 1.00 46.59 186 GLU A O 1
ATOM 1548 N N . GLU A 1 187 ? -17.891 -5.907 28.960 1.00 43.59 187 GLU A N 1
ATOM 1549 C CA . GLU A 1 187 ? -17.931 -6.414 30.327 1.00 43.59 187 GLU A CA 1
ATOM 1550 C C . GLU A 1 187 ? -19.405 -6.395 30.712 1.00 43.59 187 GLU A C 1
ATOM 1552 O O . GLU A 1 187 ? -19.965 -5.349 31.047 1.00 43.59 187 GLU A O 1
ATOM 1557 N N . GLN A 1 188 ? -20.068 -7.545 30.575 1.00 46.94 188 GLN A N 1
ATOM 1558 C CA . GLN A 1 188 ? -21.422 -7.707 31.050 1.00 46.94 188 GLN A CA 1
ATOM 1559 C C . GLN A 1 188 ? -21.345 -7.392 32.541 1.00 46.94 188 GLN A C 1
ATOM 1561 O O . GLN A 1 188 ? -20.603 -8.077 33.256 1.00 46.94 188 GLN A O 1
ATOM 1566 N N . PRO A 1 189 ? -22.067 -6.368 33.034 1.00 54.88 189 PRO A N 1
ATOM 1567 C CA . PRO A 1 189 ? -22.135 -6.140 34.463 1.00 54.88 189 PRO A CA 1
ATOM 1568 C C . PRO A 1 189 ? -22.586 -7.452 35.117 1.00 54.88 189 PRO A C 1
ATOM 1570 O O . PRO A 1 189 ? -23.455 -8.134 34.556 1.00 54.88 189 PRO A O 1
ATOM 1573 N N . PRO A 1 190 ? -21.981 -7.850 36.252 1.00 55.09 190 PRO A N 1
ATOM 1574 C CA . PRO A 1 190 ? -22.263 -9.135 36.870 1.00 55.09 190 PRO A CA 1
ATOM 1575 C C . PRO A 1 190 ? -23.771 -9.275 37.048 1.00 55.09 190 PRO A C 1
ATOM 1577 O O . PRO A 1 190 ? -24.423 -8.406 37.633 1.00 55.09 190 PRO A O 1
ATOM 1580 N N . ALA A 1 191 ? -24.326 -10.350 36.485 1.00 57.75 191 ALA A N 1
ATOM 1581 C CA . ALA A 1 191 ? -25.744 -10.638 36.592 1.00 57.75 191 ALA A CA 1
ATOM 1582 C C . ALA A 1 191 ? -26.147 -10.609 38.080 1.00 57.75 191 ALA A C 1
ATOM 1584 O O . ALA A 1 191 ? -25.444 -11.201 38.909 1.00 57.75 191 ALA A O 1
ATOM 1585 N N . PRO A 1 192 ? -27.242 -9.918 38.451 1.00 62.47 192 PRO A N 1
ATOM 1586 C CA . PRO A 1 192 ? -27.696 -9.902 39.832 1.00 62.47 192 PRO A CA 1
ATOM 1587 C C . PRO A 1 192 ? -27.974 -11.340 40.300 1.00 62.47 192 PRO A C 1
ATOM 1589 O O . PRO A 1 192 ? -28.437 -12.162 39.503 1.00 62.47 192 PRO A O 1
ATOM 1592 N N . PRO A 1 193 ? -27.696 -11.670 41.573 1.00 58.31 193 PRO A N 1
ATOM 1593 C CA . PRO A 1 193 ? -27.819 -13.031 42.076 1.00 58.31 193 PRO A CA 1
ATOM 1594 C C . PRO A 1 193 ? -29.245 -13.554 41.882 1.00 58.31 193 PRO A C 1
ATOM 1596 O O . PRO A 1 193 ? -30.218 -12.953 42.345 1.00 58.31 193 PRO A O 1
ATOM 1599 N N . SER A 1 194 ? -29.356 -14.690 41.195 1.00 55.50 194 SER A N 1
ATOM 1600 C CA . SER A 1 194 ? -30.610 -15.402 40.970 1.00 55.50 194 SER A CA 1
ATOM 1601 C C . SER A 1 194 ? -31.276 -15.726 42.308 1.00 55.50 194 SER A C 1
ATOM 1603 O O . SER A 1 194 ? -30.744 -16.499 43.107 1.00 55.50 194 SER A O 1
ATOM 1605 N N . ARG A 1 195 ? -32.459 -15.153 42.563 1.00 60.41 195 ARG A N 1
ATOM 1606 C CA . ARG A 1 195 ? -33.327 -15.611 43.658 1.00 60.41 195 ARG A CA 1
ATOM 1607 C C . ARG A 1 195 ? -33.749 -17.064 43.396 1.00 60.41 195 ARG A C 1
ATOM 1609 O O . ARG A 1 195 ? -34.104 -17.376 42.258 1.00 60.41 195 ARG A O 1
ATOM 1616 N N . PRO A 1 196 ? -33.786 -17.936 44.418 1.00 51.75 196 PRO A N 1
ATOM 1617 C CA . PRO A 1 196 ? -34.363 -19.267 44.277 1.00 51.75 196 PRO A CA 1
ATOM 1618 C C . PRO A 1 196 ? -35.849 -19.161 43.914 1.00 51.75 196 PRO A C 1
ATOM 1620 O O . PRO A 1 196 ? -36.615 -18.487 44.607 1.00 51.75 196 PRO A O 1
ATOM 1623 N N . LEU A 1 197 ? -36.254 -19.818 42.826 1.00 56.72 197 LEU A N 1
ATOM 1624 C CA . LEU A 1 197 ? -37.665 -20.000 42.490 1.00 56.72 197 LEU A CA 1
ATOM 1625 C C . LEU A 1 197 ? -38.307 -20.989 43.480 1.00 56.72 197 LEU A C 1
ATOM 1627 O O . LEU A 1 197 ? -37.679 -21.995 43.818 1.00 56.72 197 LEU A O 1
ATOM 1631 N N . PRO A 1 198 ? -39.549 -20.747 43.936 1.00 63.28 198 PRO A N 1
ATOM 1632 C CA . PRO A 1 198 ? -40.292 -21.727 44.716 1.00 63.28 198 PRO A CA 1
ATOM 1633 C C . PRO A 1 198 ? -40.705 -22.928 43.841 1.00 63.28 198 PRO A C 1
ATOM 1635 O O . PRO A 1 198 ? -40.879 -22.778 42.627 1.00 63.28 198 PRO A O 1
ATOM 1638 N N . PRO A 1 199 ? -40.878 -24.124 44.433 1.00 52.00 199 PRO A N 1
ATOM 1639 C CA . PRO A 1 199 ? -41.216 -25.332 43.690 1.00 52.00 199 PRO A CA 1
ATOM 1640 C C . PRO A 1 199 ? -42.626 -25.235 43.097 1.00 52.00 199 PRO A C 1
ATOM 1642 O O . PRO A 1 199 ? -43.597 -24.930 43.789 1.00 52.00 199 PRO A O 1
ATOM 1645 N N . THR A 1 200 ? -42.735 -25.516 41.801 1.00 53.62 200 THR A N 1
ATOM 1646 C CA . THR A 1 200 ? -44.007 -25.643 41.082 1.00 53.62 200 THR A CA 1
ATOM 1647 C C . THR A 1 200 ? -44.535 -27.079 41.225 1.00 53.62 200 THR A C 1
ATOM 1649 O O . THR A 1 200 ? -43.767 -28.021 41.020 1.00 53.62 200 THR A O 1
ATOM 1652 N N . PRO A 1 201 ? -45.819 -27.292 41.571 1.00 55.75 201 PRO A N 1
ATOM 1653 C CA . PRO A 1 201 ? -46.426 -28.622 41.581 1.00 55.75 201 PRO A CA 1
ATOM 1654 C C . PRO A 1 201 ? -46.709 -29.132 40.153 1.00 55.75 201 PRO A C 1
ATOM 1656 O O . PRO A 1 201 ? -46.870 -28.330 39.229 1.00 55.75 201 PRO A O 1
ATOM 1659 N N . PRO A 1 202 ? -46.792 -30.460 39.947 1.00 53.41 202 PRO A N 1
ATOM 1660 C CA . PRO A 1 202 ? -46.984 -31.040 38.627 1.00 53.41 202 PRO A CA 1
ATOM 1661 C C . PRO A 1 202 ? -48.459 -30.965 38.231 1.00 53.41 202 PRO A C 1
ATOM 1663 O O . PRO A 1 202 ? -49.342 -31.398 38.969 1.00 53.41 202 PRO A O 1
ATOM 1666 N N . THR A 1 203 ? -48.753 -30.443 37.044 1.00 43.47 203 THR A N 1
ATOM 1667 C CA . THR A 1 203 ? -50.089 -30.564 36.449 1.00 43.47 203 THR A CA 1
ATOM 1668 C C . THR A 1 203 ? -49.973 -30.809 34.949 1.00 43.47 203 THR A C 1
ATOM 1670 O O . THR A 1 203 ? -49.730 -29.911 34.153 1.00 43.47 203 THR A O 1
ATOM 1673 N N . THR A 1 204 ? -50.098 -32.095 34.627 1.00 38.81 204 THR A N 1
ATOM 1674 C CA . THR A 1 204 ? -51.066 -32.654 33.673 1.00 38.81 204 THR A CA 1
ATOM 1675 C C . THR A 1 204 ? -51.083 -32.082 32.250 1.00 38.81 204 THR A C 1
ATOM 1677 O O . THR A 1 204 ? -51.680 -31.050 31.964 1.00 38.81 204 THR A O 1
ATOM 1680 N N . LEU A 1 205 ? -50.521 -32.872 31.327 1.00 49.50 205 LEU A N 1
ATOM 1681 C CA . LEU A 1 205 ? -50.814 -32.846 29.890 1.00 49.50 205 LEU A CA 1
ATOM 1682 C C . LEU A 1 205 ? -52.327 -32.921 29.628 1.00 49.50 205 LEU A C 1
ATOM 1684 O O . LEU A 1 205 ? -53.013 -33.747 30.237 1.00 49.50 205 LEU A O 1
ATOM 1688 N N . PRO A 1 206 ? -52.823 -32.197 28.611 1.00 48.59 206 PRO A N 1
ATOM 1689 C CA . PRO A 1 206 ? -53.501 -32.950 27.560 1.00 48.59 206 PRO A CA 1
ATOM 1690 C C . PRO A 1 206 ? -53.264 -32.444 26.125 1.00 48.59 206 PRO A C 1
ATOM 1692 O O . PRO A 1 206 ? -53.316 -31.258 25.826 1.00 48.59 206 PRO A O 1
ATOM 1695 N N . LYS A 1 207 ? -53.112 -33.445 25.246 1.00 38.84 207 LYS A N 1
ATOM 1696 C CA . LYS A 1 207 ? -53.656 -33.580 23.881 1.00 38.84 207 LYS A CA 1
ATOM 1697 C C . LYS A 1 207 ? -53.457 -32.418 22.894 1.00 38.84 207 LYS A C 1
ATOM 1699 O O . LYS A 1 207 ? -54.233 -31.472 22.840 1.00 38.84 207 LYS A O 1
ATOM 1704 N N . GLN A 1 208 ? -52.500 -32.628 21.986 1.00 43.53 208 GLN A N 1
ATOM 1705 C CA . GLN A 1 208 ? -52.443 -31.979 20.676 1.00 43.53 208 GLN A CA 1
ATOM 1706 C C . GLN A 1 208 ? -53.667 -32.351 19.826 1.00 43.53 208 GLN A C 1
ATOM 1708 O O . GLN A 1 208 ? -53.957 -33.530 19.616 1.00 43.53 208 GLN A O 1
ATOM 1713 N N . VAL A 1 209 ? -54.338 -31.326 19.303 1.00 46.53 209 VAL A N 1
ATOM 1714 C CA . VAL A 1 209 ? -55.285 -31.412 18.188 1.00 46.53 209 VAL A CA 1
ATOM 1715 C C . VAL A 1 209 ? -54.607 -30.826 16.947 1.00 46.53 209 VAL A C 1
ATOM 1717 O O . VAL A 1 209 ? -53.842 -29.868 17.024 1.00 46.53 209 VAL A O 1
ATOM 1720 N N . VAL A 1 210 ? -54.858 -31.488 15.825 1.00 43.47 210 VAL A N 1
ATOM 1721 C CA . VAL A 1 210 ? -54.228 -31.359 14.507 1.00 43.47 210 VAL A CA 1
ATOM 1722 C C . VAL A 1 210 ? -54.787 -30.180 13.695 1.00 43.47 210 VAL A C 1
ATOM 1724 O O . VAL A 1 210 ? -55.985 -29.922 13.771 1.00 43.47 210 VAL A O 1
ATOM 1727 N N . ALA A 1 211 ? -53.919 -29.593 12.847 1.00 44.06 211 ALA A N 1
ATOM 1728 C CA . ALA A 1 211 ? -54.132 -29.091 11.464 1.00 44.06 211 ALA A CA 1
ATOM 1729 C C . ALA A 1 211 ? -53.652 -27.635 11.227 1.00 44.06 211 ALA A C 1
ATOM 1731 O O . ALA A 1 211 ? -53.639 -26.841 12.161 1.00 44.06 211 ALA A O 1
ATOM 1732 N N . PRO A 1 212 ? -53.400 -27.208 9.971 1.00 44.91 212 PRO A N 1
ATOM 1733 C CA . PRO A 1 212 ? -52.579 -27.833 8.937 1.00 44.91 212 PRO A CA 1
ATOM 1734 C C . PRO A 1 212 ? -51.481 -26.880 8.402 1.00 44.91 212 PRO A C 1
ATOM 1736 O O . PRO A 1 212 ? -51.405 -25.694 8.711 1.00 44.91 212 PRO A O 1
ATOM 1739 N N . SER A 1 213 ? -50.627 -27.459 7.566 1.00 40.78 213 SER A N 1
ATOM 1740 C CA . SER A 1 213 ? -49.471 -26.909 6.861 1.00 40.78 213 SER A CA 1
ATOM 1741 C C . SER A 1 213 ? -49.778 -25.697 5.967 1.00 40.78 213 SER A C 1
ATOM 1743 O O . SER A 1 213 ? -50.697 -25.745 5.152 1.00 40.78 213 SER A O 1
ATOM 1745 N N . ALA A 1 214 ? -48.915 -24.678 6.009 1.00 38.28 214 ALA A N 1
ATOM 1746 C CA . ALA A 1 214 ? -48.738 -23.730 4.909 1.00 38.28 214 ALA A CA 1
ATOM 1747 C C . ALA A 1 214 ? -47.525 -24.159 4.057 1.00 38.28 214 ALA A C 1
ATOM 1749 O O . ALA A 1 214 ? -46.473 -24.472 4.625 1.00 38.28 214 ALA A O 1
ATOM 1750 N N . PRO A 1 215 ? -47.638 -24.199 2.718 1.00 42.78 215 PRO A N 1
ATOM 1751 C CA . PRO A 1 215 ? -46.532 -24.554 1.846 1.00 42.78 215 PRO A CA 1
ATOM 1752 C C . PRO A 1 215 ? -45.573 -23.378 1.650 1.00 42.78 215 PRO A C 1
ATOM 1754 O O . PRO A 1 215 ? -45.958 -22.255 1.327 1.00 42.78 215 PRO A O 1
ATOM 1757 N N . SER A 1 216 ? -44.291 -23.689 1.765 1.00 42.97 216 SER A N 1
ATOM 1758 C CA . SER A 1 216 ? -43.213 -22.994 1.085 1.00 42.97 216 SER A CA 1
ATOM 1759 C C . SER A 1 216 ? -43.360 -23.183 -0.428 1.00 42.97 216 SER A C 1
ATOM 1761 O O . SER A 1 216 ? -43.486 -24.303 -0.920 1.00 42.97 216 SER A O 1
ATOM 1763 N N . SER A 1 217 ? -43.290 -22.094 -1.193 1.00 38.47 217 SER A N 1
ATOM 1764 C CA . SER A 1 217 ? -42.904 -22.183 -2.599 1.00 38.47 217 SER A CA 1
ATOM 1765 C C . SER A 1 217 ? -42.067 -20.983 -3.024 1.00 38.47 217 SER A C 1
ATOM 1767 O O . SER A 1 217 ? -42.346 -19.822 -2.735 1.00 38.47 217 SER A O 1
ATOM 1769 N N . VAL A 1 218 ? -40.975 -21.352 -3.675 1.00 37.66 218 VAL A N 1
ATOM 1770 C CA . VAL A 1 218 ? -40.041 -20.550 -4.451 1.00 37.66 218 VAL A CA 1
ATOM 1771 C C . VAL A 1 218 ? -40.707 -20.192 -5.779 1.00 37.66 218 VAL A C 1
ATOM 1773 O O . VAL A 1 218 ? -41.341 -21.052 -6.384 1.00 37.66 218 VAL A O 1
ATOM 1776 N N . GLY A 1 219 ? -40.477 -18.985 -6.302 1.00 30.02 219 GLY A N 1
ATOM 1777 C CA . GLY A 1 219 ? -40.830 -18.699 -7.694 1.00 30.02 219 GLY A CA 1
ATOM 1778 C C . GLY A 1 219 ? -40.525 -17.286 -8.175 1.00 30.02 219 GLY A C 1
ATOM 1779 O O . GLY A 1 219 ? -41.379 -16.415 -8.140 1.00 30.02 219 GLY A O 1
ATOM 1780 N N . LYS A 1 220 ? -39.283 -17.104 -8.640 1.00 36.06 220 LYS A N 1
ATOM 1781 C CA . LYS A 1 220 ? -38.855 -16.340 -9.829 1.00 36.06 220 LYS A CA 1
ATOM 1782 C C . LYS A 1 220 ? -39.898 -15.442 -10.517 1.00 36.06 220 LYS A C 1
ATOM 1784 O O . LYS A 1 220 ? -40.860 -15.960 -11.066 1.00 36.06 220 LYS A O 1
ATOM 1789 N N . LEU A 1 221 ? -39.532 -14.176 -10.737 1.00 29.52 221 LEU A N 1
ATOM 1790 C CA . LEU A 1 221 ? -39.881 -13.434 -11.956 1.00 29.52 221 LEU A CA 1
ATOM 1791 C C . LEU A 1 221 ? -38.684 -12.585 -12.414 1.00 29.52 221 LEU A C 1
ATOM 1793 O O . LEU A 1 221 ? -38.227 -11.678 -11.722 1.00 29.52 221 LEU A O 1
ATOM 1797 N N . SER A 1 222 ? -38.149 -12.955 -13.578 1.00 36.50 222 SER A N 1
ATOM 1798 C CA . SER A 1 222 ? -37.112 -12.255 -14.333 1.00 36.50 222 SER A CA 1
ATOM 1799 C C . SER A 1 222 ? -37.737 -11.198 -15.241 1.00 36.50 222 SER A C 1
ATOM 1801 O O . SER A 1 222 ? -38.639 -11.526 -16.010 1.00 36.50 222 SER A O 1
ATOM 1803 N N . TRP A 1 223 ? -37.186 -9.984 -15.257 1.00 28.86 223 TRP A N 1
ATOM 1804 C CA . TRP A 1 223 ? -37.519 -8.943 -16.237 1.00 28.86 223 TRP A CA 1
ATOM 1805 C C . TRP A 1 223 ? -36.668 -9.056 -17.510 1.00 28.86 223 TRP A C 1
ATOM 1807 O O . TRP A 1 223 ? -35.994 -8.121 -17.936 1.00 28.86 223 TRP A O 1
ATOM 1817 N N . ALA A 1 224 ? -36.750 -10.213 -18.170 1.00 35.84 224 ALA A N 1
ATOM 1818 C CA . ALA A 1 224 ? -36.606 -10.241 -19.620 1.00 35.84 224 ALA A CA 1
ATOM 1819 C C . ALA A 1 224 ? -37.847 -9.553 -20.220 1.00 35.84 224 ALA A C 1
ATOM 1821 O O . ALA A 1 224 ? -38.809 -10.220 -20.572 1.00 35.84 224 ALA A O 1
ATOM 1822 N N . MET A 1 225 ? -37.840 -8.218 -20.215 1.00 33.16 225 MET A N 1
ATOM 1823 C CA . MET A 1 225 ? -38.783 -7.261 -20.818 1.00 33.16 225 MET A CA 1
ATOM 1824 C C . MET A 1 225 ? -38.214 -5.893 -20.392 1.00 33.16 225 MET A C 1
ATOM 1826 O O . MET A 1 225 ? -38.240 -5.564 -19.219 1.00 33.16 225 MET A O 1
ATOM 1830 N N . VAL A 1 226 ? -37.528 -5.099 -21.206 1.00 29.97 226 VAL A N 1
ATOM 1831 C CA . VAL A 1 226 ? -38.002 -4.455 -22.427 1.00 29.97 226 VAL A CA 1
ATOM 1832 C C . VAL A 1 226 ? -36.771 -4.131 -23.277 1.00 29.97 226 VAL A C 1
ATOM 1834 O O . VAL A 1 226 ? -35.976 -3.258 -22.946 1.00 29.97 226 VAL A O 1
ATOM 1837 N N . ALA A 1 227 ? -36.623 -4.847 -24.387 1.00 31.42 227 ALA A N 1
ATOM 1838 C CA . ALA A 1 227 ? -35.943 -4.326 -25.559 1.00 31.42 227 ALA A CA 1
ATOM 1839 C C . ALA A 1 227 ? -36.960 -3.479 -26.333 1.00 31.42 227 ALA A C 1
ATOM 1841 O O . ALA A 1 227 ? -38.037 -4.001 -26.639 1.00 31.42 227 ALA A O 1
ATOM 1842 N N . ARG A 1 228 ? -36.620 -2.212 -26.611 1.00 30.02 228 ARG A N 1
ATOM 1843 C CA . ARG A 1 228 ? -37.022 -1.363 -27.758 1.00 30.02 228 ARG A CA 1
ATOM 1844 C C . ARG A 1 228 ? -36.880 0.115 -27.376 1.00 30.02 228 ARG A C 1
ATOM 1846 O O . ARG A 1 228 ? -37.550 0.562 -26.450 1.00 30.02 228 ARG A O 1
ATOM 1853 N N . GLY A 1 229 ? -36.059 0.841 -28.133 1.00 31.64 229 GLY A N 1
ATOM 1854 C CA . GLY A 1 229 ? -35.865 2.288 -28.041 1.00 31.64 229 GLY A CA 1
ATOM 1855 C C . GLY A 1 229 ? -34.419 2.648 -28.289 1.00 31.64 229 GLY A C 1
ATOM 1856 O O . GLY A 1 229 ? -33.747 2.957 -27.287 1.00 31.64 229 GLY A O 1
#

Foldseek 3Di:
DDAPDAAQFKWAQAQLVPDDPVQVVVQCVQPVPDDSVQHRFIWGFHHDLNFKTKIWGKDLCPADPVVPSDAQLRPPDPVSVVQLVQKAAAAQEDHSDPPDDHWDWPDDDDLPSYRIITRLQGIGMHTCVSTHQPDDDPDPDPDDDSDRIGTDPVSSVVSLVSSVVPHPCVVVSVVVNVVVSPPPPPPPDPDPDDDDDDDDDDDDDDDDDDDDDDDDDDDDDDPPDDDDD